Protein AF-A0A7S0XJH7-F1 (afdb_monomer)

Organism: NCBI:txid1486918

Mean predicted aligned error: 8.34 Å

Solvent-accessible surface area (backbone atoms only — not comparable to full-atom values): 15913 Å² total; per-residue (Å²): 135,53,71,59,52,52,53,32,53,53,51,45,52,51,51,48,53,50,52,54,51,50,58,50,47,52,66,60,42,53,60,50,50,56,49,53,49,55,62,52,63,74,66,70,54,100,83,66,83,73,76,78,84,52,72,64,59,58,53,48,52,54,50,51,51,50,51,50,47,54,49,48,47,52,50,46,26,36,55,27,21,43,43,44,46,67,59,71,30,30,58,62,56,75,64,37,42,26,41,74,9,56,90,70,28,85,38,36,60,75,72,53,48,46,62,52,50,49,58,51,50,52,55,42,54,78,73,42,55,74,69,62,33,46,52,33,51,55,26,34,50,40,34,47,42,55,49,49,51,42,42,62,51,68,46,53,94,54,26,33,41,52,68,80,39,45,63,64,51,51,52,49,51,50,52,54,45,50,61,49,21,47,93,74,76,52,42,56,64,70,60,47,52,63,50,45,40,50,54,56,50,48,51,61,59,59,58,47,52,66,68,54,48,55,52,49,26,53,56,36,45,51,52,53,51,54,39,51,75,71,65,68,66,55,88,68,72,80,59,93,47,74,46,62,81,54,76,40,35,66,51,46,48,30,44,45,72,24,35,73,41,72,67,35,53,52,47,53,31,65,76,68,64,55,69,80,74,77,79,68,92,68,85,88,87,130

Foldseek 3Di:
DDPLLVVLLVVLLVLVVVLVVLVVVCVVVLVVVVVVLVVVVVVDDVPDPDDRDDSVVVVVVSVVVNVVSVVVLLVSLLSSLLCCQCPVCVCLQQVQAQQQEQVPGPRHCVPRVLVSVVVSLVVSPVRDDQVSSQSNLLSNLLSSLVSNLCCQLVSPQRYAYELVNLVVQVVSLVVSLCSQCVVVSHYDSVSSCLSNVQVVLLSVLLNDDLVVLVVLLVVQVVVVVVCVVVVVPDPPDCDPDVNVVCSHNSNSLSSLVRYPDPSSVVCVCVVVVPDPPPPPVDDDDD

pLDDT: mean 86.53, std 15.28, range [31.81, 98.44]

Nearest PDB structures (foldseek):
  3swh-assembly2_B  TM=7.418E-01  e=1.562E-02  Rattus norvegicus
  5h11-assembly1_A  TM=4.663E-01  e=2.470E+00  Danio rerio
  9g2k-assembly1_B  TM=2.409E-01  e=4.027E+00  Mycolicibacterium thermoresistibile ATCC 19527
  7zdk-assembly1_D  TM=2.727E-01  e=8.196E+00  Escherichia coli K-12

InterPro domains:
  IPR008528 Protein unc-13 homologue [PTHR31280] (11-276)
  IPR014772 Mammalian uncoordinated homology 13, domain 2 [PS51259] (107-217)
  IPR057984 PATROL1-like, C-terminal [PF25761] (10-277)

Radius of gyration: 26.45 Å; Cα contacts (8 Å, |Δi|>4): 268; chains: 1; bounding box: 78×51×69 Å

Secondary structure (DSSP, 8-state):
--HHHHHHHHHHHHHHHHHHHHHHHHHHHHHHHHHHHHHHHTT--TT-------HHHHHHHHHHHHHHHHHHHHHHHHHHHHHIIIIITIIIIIIITTTT-TTT-S--IIIIIHHHHHHHHHHHHTTS-HHHHHHHHHHHHHHHHHHHHHHHHHS-TT--B-GGGHHHHHHHHHHHHHHHHGGGTSS-HHHHHHHHHHHHHHHHHHTS-HHHHHHHHHHHHHHHHHHHHTT--S-----SSTTTTTSSHHHHHHHHHHB--HHHHHHHHHHTT-PPP---------

Sequence (286 aa):
ISIHCGAGVLRLQSLKFLLEKMSQLEKDIVPQWMEMQRNASLLEHPDATFEIVGKQWFEGLMAGAKQALHRAINVVSSQTAYCVIYRDMQSEFLDNIYYTGVHRSCDNITSDVLPFLDGVLGYVASRLDSQSRNVVAAALLEATVSGWMRVLLDGGPARVFTSGDIEPLEEEVEILSDFFIAGGQGLDAAMVAERVAPMTALLSIMSLSTNDLTKNYEEQATKEAAAAMTGAHAPSKPSSDPNADVFNSEVTLRVICHRADHAASKWIKARFSIGKTESSGGWFAF

Structure (mmCIF, N/CA/C/O backbone):
data_AF-A0A7S0XJH7-F1
#
_entry.id   AF-A0A7S0XJH7-F1
#
loop_
_atom_site.group_PDB
_atom_site.id
_atom_site.type_symbol
_atom_site.label_atom_id
_atom_site.label_alt_id
_atom_site.label_comp_id
_atom_site.label_asym_id
_atom_site.label_entity_id
_atom_site.label_seq_id
_atom_site.pdbx_PDB_ins_code
_atom_site.Cartn_x
_atom_site.Cartn_y
_atom_site.Cartn_z
_atom_site.occupancy
_atom_site.B_iso_or_equiv
_atom_site.auth_seq_id
_atom_site.auth_comp_id
_atom_site.auth_asym_id
_atom_site.auth_atom_id
_atom_site.pdbx_PDB_model_num
ATOM 1 N N . ILE A 1 1 ? -7.746 -13.321 -14.887 1.00 77.31 1 ILE A N 1
ATOM 2 C CA . ILE A 1 1 ? -6.851 -12.172 -15.183 1.00 77.31 1 ILE A CA 1
ATOM 3 C C . ILE A 1 1 ? -7.671 -11.092 -15.852 1.00 77.31 1 ILE A C 1
ATOM 5 O O . ILE A 1 1 ? -8.283 -11.367 -16.878 1.00 77.31 1 ILE A O 1
ATOM 9 N N . SER A 1 2 ? -7.715 -9.903 -15.255 1.00 84.69 2 SER A N 1
ATOM 10 C CA . SER A 1 2 ? -8.511 -8.783 -15.759 1.00 84.69 2 SER A CA 1
ATOM 11 C C . SER A 1 2 ? -7.927 -8.156 -17.026 1.00 84.69 2 SER A C 1
ATOM 13 O O . SER A 1 2 ? -6.714 -8.177 -17.264 1.00 84.69 2 SER A O 1
ATOM 15 N N . ILE A 1 3 ? -8.804 -7.523 -17.809 1.00 85.94 3 ILE A N 1
ATOM 16 C CA . ILE A 1 3 ? -8.446 -6.700 -18.965 1.00 85.94 3 ILE A CA 1
ATOM 17 C C . ILE A 1 3 ? -7.500 -5.548 -18.584 1.00 85.94 3 ILE A C 1
ATOM 19 O O . ILE A 1 3 ? -6.648 -5.169 -19.387 1.00 85.94 3 ILE A O 1
ATOM 23 N N . HIS A 1 4 ? -7.597 -5.028 -17.355 1.00 88.06 4 HIS A N 1
ATOM 24 C CA . HIS A 1 4 ? -6.760 -3.928 -16.869 1.00 88.06 4 HIS A CA 1
ATOM 25 C C . HIS A 1 4 ? -5.326 -4.375 -16.618 1.00 88.06 4 HIS A C 1
ATOM 27 O O . HIS A 1 4 ? -4.397 -3.769 -17.155 1.00 88.06 4 HIS A O 1
ATOM 33 N N . CYS A 1 5 ? -5.154 -5.485 -15.898 1.00 90.56 5 CYS A N 1
ATOM 34 C CA . CYS A 1 5 ? -3.856 -6.132 -15.728 1.00 90.56 5 CYS A CA 1
ATOM 35 C C . CYS A 1 5 ? -3.230 -6.494 -17.088 1.00 90.56 5 CYS A C 1
ATOM 37 O O . CYS A 1 5 ? -2.073 -6.167 -17.354 1.00 90.56 5 CYS A O 1
ATOM 39 N N . GLY A 1 6 ? -4.015 -7.083 -18.000 1.00 92.81 6 GLY A N 1
ATOM 40 C CA . GLY A 1 6 ? -3.556 -7.431 -19.347 1.00 92.81 6 GLY A CA 1
ATOM 41 C C . GLY A 1 6 ? -3.051 -6.228 -20.152 1.00 92.81 6 GLY A C 1
ATOM 42 O O . GLY A 1 6 ? -1.943 -6.265 -20.694 1.00 92.81 6 GLY A O 1
ATOM 43 N N . ALA A 1 7 ? -3.830 -5.143 -20.194 1.00 93.38 7 ALA A N 1
ATOM 44 C CA . ALA A 1 7 ? -3.455 -3.912 -20.887 1.00 93.38 7 ALA A CA 1
ATOM 45 C C . ALA A 1 7 ? -2.234 -3.226 -20.249 1.00 93.38 7 ALA A C 1
ATOM 47 O O . ALA A 1 7 ? -1.374 -2.712 -20.967 1.00 93.38 7 ALA A O 1
ATOM 48 N N . GLY A 1 8 ? -2.139 -3.237 -18.916 1.00 94.38 8 GLY A N 1
ATOM 49 C CA . GLY A 1 8 ? -0.992 -2.723 -18.169 1.00 94.38 8 GLY A CA 1
ATOM 50 C C . GLY A 1 8 ? 0.302 -3.450 -18.526 1.00 94.38 8 GLY A C 1
ATOM 51 O O . GLY A 1 8 ? 1.279 -2.816 -18.922 1.00 94.38 8 GLY A O 1
ATOM 52 N N . VAL A 1 9 ? 0.285 -4.785 -18.498 1.00 95.12 9 VAL A N 1
ATOM 53 C CA . VAL A 1 9 ? 1.448 -5.613 -18.855 1.00 95.12 9 VAL A CA 1
ATOM 54 C C . VAL A 1 9 ? 1.896 -5.372 -20.297 1.00 95.12 9 VAL A C 1
ATOM 56 O O . VAL A 1 9 ? 3.089 -5.196 -20.534 1.00 95.12 9 VAL A O 1
ATOM 59 N N . LEU A 1 10 ? 0.969 -5.276 -21.256 1.00 95.88 10 LEU A N 1
ATOM 60 C CA . LEU A 1 10 ? 1.317 -4.978 -22.651 1.00 95.88 10 LEU A CA 1
ATOM 61 C C . LEU A 1 10 ? 2.003 -3.608 -22.801 1.00 95.88 10 LEU A C 1
ATOM 63 O O . LEU A 1 10 ? 2.983 -3.465 -23.540 1.00 95.88 10 LEU A O 1
ATOM 67 N N . ARG A 1 11 ? 1.514 -2.588 -22.084 1.00 96.25 11 ARG A N 1
ATOM 68 C CA . ARG A 1 11 ? 2.143 -1.258 -22.059 1.00 96.25 11 ARG A CA 1
ATOM 69 C C . ARG A 1 11 ? 3.544 -1.320 -21.459 1.00 96.25 11 ARG A C 1
ATOM 71 O O . ARG A 1 11 ? 4.456 -0.723 -22.021 1.00 96.25 11 ARG A O 1
ATOM 78 N N . LEU A 1 12 ? 3.737 -2.070 -20.374 1.00 96.19 12 LEU A N 1
ATOM 79 C CA . LEU A 1 12 ? 5.049 -2.251 -19.745 1.00 96.19 12 LEU A CA 1
ATOM 80 C C . LEU A 1 12 ? 6.039 -2.956 -20.674 1.00 96.19 12 LEU A C 1
ATOM 82 O O . LEU A 1 12 ? 7.167 -2.490 -20.814 1.00 96.19 12 LEU A O 1
ATOM 86 N N . GLN A 1 13 ? 5.607 -4.010 -21.373 1.00 95.44 13 GLN A N 1
ATOM 87 C CA . GLN A 1 13 ? 6.422 -4.672 -22.397 1.00 95.44 13 GLN A CA 1
ATOM 88 C C . GLN A 1 13 ? 6.841 -3.691 -23.496 1.00 95.44 13 GLN A C 1
ATOM 90 O O . GLN A 1 13 ? 8.010 -3.640 -23.874 1.00 95.44 13 GLN A O 1
ATOM 95 N N . SER A 1 14 ? 5.904 -2.865 -23.964 1.00 95.44 14 SER A N 1
ATOM 96 C CA . SER A 1 14 ? 6.168 -1.861 -25.000 1.00 95.44 14 SER A CA 1
ATOM 97 C C . SER A 1 14 ? 7.165 -0.797 -24.528 1.00 95.44 14 SER A C 1
ATOM 99 O O . SER A 1 14 ? 8.112 -0.473 -25.240 1.00 95.44 14 SER A O 1
ATOM 101 N N . LEU A 1 15 ? 6.995 -0.276 -23.308 1.00 95.06 15 LEU A N 1
ATOM 102 C CA . LEU A 1 15 ? 7.901 0.714 -22.717 1.00 95.06 15 LEU A CA 1
ATOM 103 C C . LEU A 1 15 ? 9.304 0.148 -22.496 1.00 95.06 15 LEU A C 1
ATOM 105 O O . LEU A 1 15 ? 10.294 0.834 -22.753 1.00 95.06 15 LEU A O 1
ATOM 109 N N . LYS A 1 16 ? 9.399 -1.109 -22.059 1.00 91.00 16 LYS A N 1
ATOM 110 C CA . LYS A 1 16 ? 10.683 -1.783 -21.896 1.00 91.00 16 LYS A CA 1
ATOM 111 C C . LYS A 1 16 ? 11.381 -1.987 -23.236 1.00 91.00 16 LYS A C 1
ATOM 113 O O . LYS A 1 16 ? 12.558 -1.661 -23.363 1.00 91.00 16 LYS A O 1
ATOM 118 N N . PHE A 1 17 ? 10.647 -2.440 -24.250 1.00 93.12 17 PHE A N 1
ATOM 119 C CA . PHE A 1 17 ? 11.179 -2.572 -25.602 1.00 93.12 17 PHE A CA 1
ATOM 120 C C . PHE A 1 17 ? 11.728 -1.235 -26.124 1.00 93.12 17 PHE A C 1
ATOM 122 O O . PHE A 1 17 ? 12.830 -1.185 -26.669 1.00 93.12 17 PHE A O 1
ATOM 129 N N . LEU A 1 18 ? 11.008 -0.131 -25.899 1.00 93.81 18 LEU A N 1
ATOM 130 C CA . LEU A 1 18 ? 11.493 1.209 -26.240 1.00 93.81 18 LEU A CA 1
ATOM 131 C C . LEU A 1 18 ? 12.774 1.576 -25.479 1.00 93.81 18 LEU A C 1
ATOM 133 O O . LEU A 1 18 ? 13.702 2.111 -26.082 1.00 93.81 18 LEU A O 1
ATOM 137 N N . LEU A 1 19 ? 12.860 1.259 -24.185 1.00 92.44 19 LEU A N 1
ATOM 138 C CA . LEU A 1 19 ? 14.038 1.540 -23.360 1.00 92.44 19 LEU A CA 1
ATOM 139 C C . LEU A 1 19 ? 15.282 0.776 -23.846 1.00 92.44 19 LEU A C 1
ATOM 141 O O . LEU A 1 19 ? 16.380 1.340 -23.917 1.00 92.44 19 LEU A O 1
ATOM 145 N N . GLU A 1 20 ? 15.111 -0.488 -24.227 1.00 91.06 20 GLU A N 1
ATOM 146 C CA . GLU A 1 20 ? 16.170 -1.315 -24.811 1.00 91.06 20 GLU A CA 1
ATOM 147 C C . GLU A 1 20 ? 16.624 -0.763 -26.166 1.00 91.06 20 GLU A C 1
ATOM 149 O O . GLU A 1 20 ? 17.822 -0.574 -26.392 1.00 91.06 20 GLU A O 1
ATOM 154 N N . LYS A 1 21 ? 15.678 -0.424 -27.053 1.00 92.12 21 LYS A N 1
ATOM 155 C CA . LYS A 1 21 ? 15.992 0.174 -28.359 1.00 92.12 21 LYS A CA 1
ATOM 156 C C . LYS A 1 21 ? 16.676 1.524 -28.235 1.00 92.12 21 LYS A C 1
ATOM 158 O O . LYS A 1 21 ? 17.594 1.797 -28.997 1.00 92.12 21 LYS A O 1
ATOM 163 N N . MET A 1 22 ? 16.299 2.334 -27.256 1.00 89.75 22 MET A N 1
ATOM 164 C CA . MET A 1 22 ? 16.945 3.617 -27.007 1.00 89.75 22 MET A CA 1
ATOM 165 C C . MET A 1 22 ? 18.376 3.453 -26.493 1.00 89.75 22 MET A C 1
ATOM 167 O O . MET A 1 22 ? 19.262 4.210 -26.876 1.00 89.75 22 MET A O 1
ATOM 171 N N . SER A 1 23 ? 18.623 2.425 -25.678 1.00 87.44 23 SER A N 1
ATOM 172 C CA . SER A 1 23 ? 19.974 2.083 -25.227 1.00 87.44 23 SER A CA 1
ATOM 173 C C . SER A 1 23 ? 20.860 1.584 -26.371 1.00 87.44 23 SER A C 1
ATOM 175 O O . SER A 1 23 ? 22.065 1.823 -26.357 1.00 87.44 23 SER A O 1
ATOM 177 N N . GLN A 1 24 ? 20.280 0.913 -27.369 1.00 89.31 24 GLN A N 1
ATOM 178 C CA . GLN A 1 24 ? 20.984 0.554 -28.599 1.00 89.31 24 GLN A CA 1
ATOM 179 C C . GLN A 1 24 ? 21.243 1.786 -29.478 1.00 89.31 24 GLN A C 1
ATOM 181 O O . GLN A 1 24 ? 22.369 2.007 -29.910 1.00 89.31 24 GLN A O 1
ATOM 186 N N . LEU A 1 25 ? 20.227 2.632 -29.664 1.00 87.62 25 LEU A N 1
ATOM 187 C CA . LEU A 1 25 ? 20.310 3.855 -30.461 1.00 87.62 25 LEU A CA 1
ATOM 188 C C . LEU A 1 25 ? 21.413 4.797 -29.966 1.00 87.62 25 LEU A C 1
ATOM 190 O O . LEU A 1 25 ? 22.142 5.372 -30.764 1.00 87.62 25 LEU A O 1
ATOM 194 N N . GLU A 1 26 ? 21.561 4.934 -28.649 1.00 86.00 26 GLU A N 1
ATOM 195 C CA . GLU A 1 26 ? 22.627 5.743 -28.054 1.00 86.00 26 GLU A CA 1
ATOM 196 C C . GLU A 1 26 ? 24.020 5.226 -28.423 1.00 86.00 26 GLU A C 1
ATOM 198 O O . GLU A 1 26 ? 24.898 6.014 -28.770 1.00 86.00 26 GLU A O 1
ATOM 203 N N . LYS A 1 27 ? 24.220 3.903 -28.395 1.00 87.31 27 LYS A N 1
ATOM 204 C CA . LYS A 1 27 ? 25.501 3.285 -28.760 1.00 87.31 27 LYS A CA 1
ATOM 205 C C . LYS A 1 27 ? 25.845 3.515 -30.229 1.00 87.31 27 LYS A C 1
ATOM 207 O O . LYS A 1 27 ? 27.016 3.707 -30.540 1.00 87.31 27 LYS A O 1
ATOM 212 N N . ASP A 1 28 ? 24.837 3.515 -31.097 1.00 87.56 28 ASP A N 1
ATOM 213 C CA . ASP A 1 28 ? 25.023 3.620 -32.544 1.00 87.56 28 ASP A CA 1
ATOM 214 C C . ASP A 1 28 ? 25.178 5.080 -33.005 1.00 87.56 28 ASP A C 1
ATOM 216 O O . ASP A 1 28 ? 26.024 5.377 -33.849 1.00 87.56 28 ASP A O 1
ATOM 220 N N . ILE A 1 29 ? 24.403 6.010 -32.431 1.00 82.69 29 ILE A N 1
ATOM 221 C CA . ILE A 1 29 ? 24.397 7.420 -32.849 1.00 82.69 29 ILE A CA 1
ATOM 222 C C . ILE A 1 29 ? 25.565 8.204 -32.258 1.00 82.69 29 ILE A C 1
ATOM 224 O O . ILE A 1 29 ? 26.108 9.054 -32.954 1.00 82.69 29 ILE A O 1
ATOM 228 N N . VAL A 1 30 ? 25.992 7.949 -31.015 1.00 80.69 30 VAL A N 1
ATOM 229 C CA . VAL A 1 30 ? 27.067 8.748 -30.390 1.00 80.69 30 VAL A CA 1
ATOM 230 C C . VAL A 1 30 ? 28.353 8.770 -31.241 1.00 80.69 30 VAL A C 1
ATOM 232 O O . VAL A 1 30 ? 28.880 9.859 -31.469 1.00 80.69 30 VAL A O 1
ATOM 235 N N . PRO A 1 31 ? 28.863 7.640 -31.772 1.00 82.19 31 PRO A N 1
ATOM 236 C CA . PRO A 1 31 ? 30.032 7.649 -32.653 1.00 82.19 31 PRO A CA 1
ATOM 237 C C . PRO A 1 31 ? 29.793 8.399 -33.969 1.00 82.19 31 PRO A C 1
ATOM 239 O O . PRO A 1 31 ? 30.647 9.183 -34.385 1.00 82.19 31 PRO A O 1
ATOM 242 N N . GLN A 1 32 ? 28.629 8.193 -34.596 1.00 82.44 32 GLN A N 1
ATOM 243 C CA . GLN A 1 32 ? 28.261 8.850 -35.855 1.00 82.44 32 GLN A CA 1
ATOM 244 C C . GLN A 1 32 ? 28.128 10.362 -35.676 1.00 82.44 32 GLN A C 1
ATOM 246 O O . GLN A 1 32 ? 28.639 11.129 -36.483 1.00 82.44 32 GLN A O 1
ATOM 251 N N . TRP A 1 33 ? 27.515 10.802 -34.579 1.00 76.94 33 TRP A N 1
ATOM 252 C CA . TRP A 1 33 ? 27.399 12.207 -34.212 1.00 76.94 33 TRP A CA 1
ATOM 253 C C . TRP A 1 33 ? 28.775 12.856 -34.049 1.00 76.94 33 TRP A C 1
ATOM 255 O O . TRP A 1 33 ? 29.027 13.913 -34.618 1.00 76.94 33 TRP A O 1
ATOM 265 N N . MET A 1 34 ? 29.702 12.193 -33.348 1.00 74.50 34 MET A N 1
ATOM 266 C CA . MET A 1 34 ? 31.077 12.685 -33.184 1.00 74.50 34 MET A CA 1
ATOM 267 C C . MET A 1 34 ? 31.829 12.762 -34.523 1.00 74.50 34 MET A C 1
ATOM 269 O O . MET A 1 34 ? 32.678 13.630 -34.717 1.00 74.50 34 MET A O 1
ATOM 273 N N . GLU A 1 35 ? 31.540 11.870 -35.471 1.00 78.50 35 GLU A N 1
ATOM 274 C CA . GLU A 1 35 ? 32.074 11.939 -36.834 1.00 78.50 35 GLU A CA 1
ATOM 275 C C . GLU A 1 35 ? 31.461 13.085 -37.650 1.00 78.50 35 GLU A C 1
ATOM 277 O O . GLU A 1 35 ? 32.202 13.873 -38.233 1.00 78.50 35 GLU A O 1
ATOM 282 N N . MET A 1 36 ? 30.135 13.244 -37.627 1.00 75.62 36 MET A N 1
ATOM 283 C CA . MET A 1 36 ? 29.433 14.358 -38.276 1.00 75.62 36 MET A CA 1
ATOM 284 C C . MET A 1 36 ? 29.906 15.707 -37.738 1.00 75.62 36 MET A C 1
ATOM 286 O O . MET A 1 36 ? 30.129 16.631 -38.512 1.00 75.62 36 MET A O 1
ATOM 290 N N . GLN A 1 37 ? 30.116 15.803 -36.426 1.00 69.88 37 GLN A N 1
ATOM 291 C CA . GLN A 1 37 ? 30.634 16.993 -35.765 1.00 69.88 37 GLN A CA 1
ATOM 292 C C . GLN A 1 37 ? 32.064 17.307 -36.218 1.00 69.88 37 GLN A C 1
ATOM 294 O O . GLN A 1 37 ? 32.337 18.453 -36.553 1.00 69.88 37 GLN A O 1
ATOM 299 N N . ARG A 1 38 ? 32.949 16.300 -36.321 1.00 68.88 38 ARG A N 1
ATOM 300 C CA . ARG A 1 38 ? 34.301 16.475 -36.891 1.00 68.88 38 ARG A CA 1
ATOM 301 C C . ARG A 1 38 ? 34.255 16.958 -38.341 1.00 68.88 38 ARG A C 1
ATOM 303 O O . ARG A 1 38 ? 34.985 17.877 -38.699 1.00 68.88 38 ARG A O 1
ATOM 310 N N . ASN A 1 39 ? 33.371 16.383 -39.155 1.00 70.44 39 ASN A N 1
ATOM 311 C CA . ASN A 1 39 ? 33.193 16.780 -40.552 1.00 70.44 39 ASN A CA 1
ATOM 312 C C . ASN A 1 39 ? 32.601 18.195 -40.683 1.00 70.44 39 ASN A C 1
ATOM 314 O O . ASN A 1 39 ? 32.972 18.928 -41.594 1.00 70.44 39 ASN A O 1
ATOM 318 N N . ALA A 1 40 ? 31.722 18.602 -39.763 1.00 66.69 40 ALA A N 1
ATOM 319 C CA . ALA A 1 40 ? 31.137 19.940 -39.721 1.00 66.69 40 ALA A CA 1
ATOM 320 C C . ALA A 1 40 ? 32.115 21.002 -39.186 1.00 66.69 40 ALA A C 1
ATOM 322 O O . ALA A 1 40 ? 32.137 22.111 -39.709 1.00 66.69 40 ALA A O 1
ATOM 323 N N . SER A 1 41 ? 32.977 20.669 -38.217 1.00 58.84 41 SER A N 1
ATOM 324 C CA . SER A 1 41 ? 34.041 21.565 -37.726 1.00 58.84 41 SER A CA 1
ATOM 325 C C . SER A 1 41 ? 35.129 21.8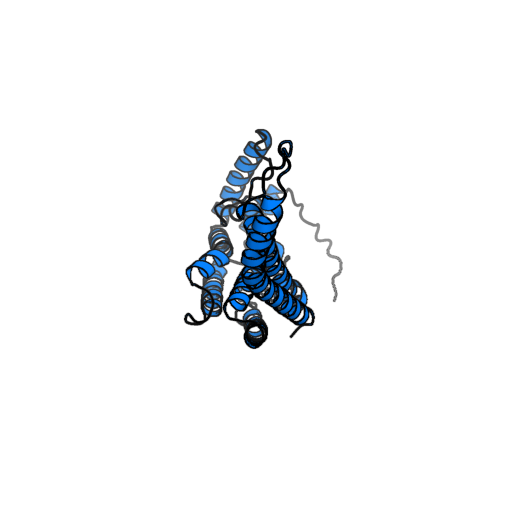62 -38.771 1.00 58.84 41 SER A C 1
ATOM 327 O O . SER A 1 41 ? 35.895 22.804 -38.616 1.00 58.84 41 SER A O 1
ATOM 329 N N . LEU A 1 42 ? 35.185 21.110 -39.879 1.00 52.28 42 LEU A N 1
ATOM 330 C CA . LEU A 1 42 ? 36.022 21.446 -41.042 1.00 52.28 42 LEU A CA 1
ATOM 331 C C . LEU A 1 42 ? 35.413 22.555 -41.927 1.00 52.28 42 LEU A C 1
ATOM 333 O O . LEU A 1 42 ? 36.056 22.989 -42.880 1.00 52.28 42 LEU A O 1
ATOM 337 N N . LEU A 1 43 ? 34.190 23.012 -41.629 1.00 50.84 43 LEU A N 1
ATOM 338 C CA . LEU A 1 43 ? 33.475 24.082 -42.338 1.00 50.84 43 LEU A CA 1
ATOM 339 C C . LEU A 1 43 ? 33.425 25.400 -41.538 1.00 50.84 43 LEU A C 1
ATOM 341 O O . LEU A 1 43 ? 32.596 26.262 -41.832 1.00 50.84 43 LEU A O 1
ATOM 345 N N . GLU A 1 44 ? 34.286 25.578 -40.529 1.00 55.28 44 GLU A N 1
ATOM 346 C CA . GLU A 1 44 ? 34.349 26.813 -39.739 1.00 55.28 44 GLU A CA 1
ATOM 347 C C . GLU A 1 44 ? 34.797 28.009 -40.601 1.00 55.28 44 GLU A C 1
ATOM 349 O O . GLU A 1 44 ? 35.965 28.165 -40.959 1.00 55.28 44 GLU A O 1
ATOM 354 N N . HIS A 1 45 ? 33.840 28.875 -40.944 1.00 52.78 45 HIS A N 1
ATOM 355 C CA . HIS A 1 45 ? 34.109 30.223 -41.442 1.00 52.78 45 HIS A CA 1
ATOM 356 C C . HIS A 1 45 ? 34.685 31.065 -40.285 1.00 52.78 45 HIS A C 1
ATOM 358 O O . HIS A 1 45 ? 34.155 30.974 -39.177 1.00 52.78 45 HIS A O 1
ATOM 364 N N . PRO A 1 46 ? 35.694 31.929 -40.507 1.00 57.22 46 PRO A N 1
ATOM 365 C CA . PRO A 1 46 ? 36.385 32.682 -39.446 1.00 57.22 46 PRO A CA 1
ATOM 366 C C . PRO A 1 46 ? 35.504 33.618 -38.588 1.00 57.22 46 PRO A C 1
ATOM 368 O O . PRO A 1 46 ? 35.973 34.112 -37.569 1.00 57.22 46 PRO A O 1
ATOM 371 N N . ASP A 1 47 ? 34.235 33.820 -38.961 1.00 56.62 47 ASP A N 1
ATOM 372 C CA . ASP A 1 47 ? 33.252 34.656 -38.250 1.00 56.62 47 ASP A CA 1
ATOM 373 C C . ASP A 1 47 ? 32.139 33.838 -37.555 1.00 56.62 47 ASP A C 1
ATOM 375 O O . ASP A 1 47 ? 31.161 34.397 -37.050 1.00 56.62 47 ASP A O 1
ATOM 379 N N . ALA A 1 48 ? 32.230 32.504 -37.553 1.00 57.53 48 ALA A N 1
ATOM 380 C CA . ALA A 1 48 ? 31.214 31.652 -36.946 1.00 57.53 48 ALA A CA 1
ATOM 381 C C . ALA A 1 48 ? 31.299 31.705 -35.409 1.00 57.53 48 ALA A C 1
ATOM 383 O O . ALA A 1 48 ? 32.239 31.214 -34.796 1.00 57.53 48 ALA A O 1
ATOM 384 N N . THR A 1 49 ? 30.272 32.273 -34.777 1.00 54.59 49 THR A N 1
ATOM 385 C CA . THR A 1 49 ? 30.086 32.347 -33.312 1.00 54.59 49 THR A CA 1
ATOM 386 C C . THR A 1 49 ? 29.373 31.118 -32.730 1.00 54.59 49 THR A C 1
ATOM 388 O O . THR A 1 49 ? 28.965 31.126 -31.571 1.00 54.59 49 THR A O 1
ATOM 391 N N . PHE A 1 50 ? 29.187 30.060 -33.524 1.00 56.47 50 PHE A N 1
ATOM 392 C CA . PHE A 1 50 ? 28.498 28.852 -33.077 1.00 56.47 50 PHE A CA 1
ATOM 393 C C . PHE A 1 50 ? 29.421 27.994 -32.207 1.00 56.47 50 PHE A C 1
ATOM 395 O O . PHE A 1 50 ? 30.342 27.356 -32.710 1.00 56.47 50 PHE A O 1
ATOM 402 N N . GLU A 1 51 ? 29.146 27.944 -30.901 1.00 57.72 51 GLU A N 1
ATOM 403 C CA . GLU A 1 51 ? 29.732 26.935 -30.020 1.00 57.72 51 GLU A CA 1
ATOM 404 C C . GLU A 1 51 ? 29.304 25.545 -30.496 1.00 57.72 51 GLU A C 1
ATOM 406 O O . GLU A 1 51 ? 28.112 25.229 -30.587 1.00 57.72 51 GLU A O 1
ATOM 411 N N . ILE A 1 52 ? 30.284 24.698 -30.807 1.00 59.78 52 ILE A N 1
ATOM 412 C CA . ILE A 1 52 ? 30.016 23.312 -31.158 1.00 59.78 52 ILE A CA 1
ATOM 413 C C . ILE A 1 52 ? 29.416 22.622 -29.932 1.00 59.78 52 ILE A C 1
ATOM 415 O O . ILE A 1 52 ? 30.077 22.432 -28.909 1.00 59.78 52 ILE A O 1
ATOM 419 N N . VAL A 1 53 ? 28.157 22.211 -30.058 1.00 65.12 53 VAL A N 1
ATOM 420 C CA . VAL A 1 53 ? 27.432 21.501 -29.009 1.00 65.12 53 VAL A CA 1
ATOM 421 C C . VAL A 1 53 ? 28.150 20.182 -28.706 1.00 65.12 53 VAL A C 1
ATOM 423 O O . VAL A 1 53 ? 28.196 19.268 -29.528 1.00 65.12 53 VAL A O 1
ATOM 426 N N . GLY A 1 54 ? 28.763 20.102 -27.524 1.00 68.25 54 GLY A N 1
ATOM 427 C CA . GLY A 1 54 ? 29.554 18.948 -27.109 1.00 68.25 54 GLY A CA 1
ATOM 428 C C . GLY A 1 54 ? 28.718 17.680 -26.907 1.00 68.25 54 GLY A C 1
ATOM 429 O O . GLY A 1 54 ? 27.499 17.727 -26.733 1.00 68.25 54 GLY A O 1
ATOM 430 N N . LYS A 1 55 ? 29.407 16.534 -26.834 1.00 73.62 55 LYS A N 1
ATOM 431 C CA . LYS A 1 55 ? 28.843 15.197 -26.549 1.00 73.62 55 LYS A CA 1
ATOM 432 C C . LYS A 1 55 ? 27.818 15.189 -25.399 1.00 73.62 55 LYS A C 1
ATOM 434 O O . LYS A 1 55 ? 26.816 14.482 -25.467 1.00 73.62 55 LYS A O 1
ATOM 439 N N . GLN A 1 56 ? 28.050 16.031 -24.390 1.00 80.38 56 GLN A N 1
ATOM 440 C CA . GLN A 1 56 ? 27.210 16.193 -23.200 1.00 80.38 56 GLN A CA 1
ATOM 441 C C . GLN A 1 56 ? 25.751 16.540 -23.517 1.00 80.38 56 GLN A C 1
ATOM 443 O O . GLN A 1 56 ? 24.856 16.100 -22.802 1.00 80.38 56 GLN A O 1
ATOM 448 N N . TRP A 1 57 ? 25.486 17.304 -24.579 1.00 81.31 57 TRP A N 1
ATOM 449 C CA . TRP A 1 57 ? 24.114 17.644 -24.958 1.00 81.31 57 TRP A CA 1
ATOM 450 C C . TRP A 1 57 ? 23.335 16.412 -25.420 1.00 81.31 57 TRP A C 1
ATOM 452 O O . TRP A 1 57 ? 22.213 16.188 -24.968 1.00 81.31 57 TRP A O 1
ATOM 462 N N . PHE A 1 58 ? 23.940 15.584 -26.279 1.00 79.06 58 PHE A N 1
ATOM 463 C CA . PHE A 1 58 ? 23.296 14.374 -26.788 1.00 79.06 58 PHE A CA 1
ATOM 464 C C . PHE A 1 58 ? 23.147 13.317 -25.685 1.00 79.06 58 PHE A C 1
ATOM 466 O O . PHE A 1 58 ? 22.080 12.725 -25.537 1.00 79.06 58 PHE A O 1
ATOM 473 N N . GLU A 1 59 ? 24.180 13.130 -24.856 1.00 82.50 59 GLU A N 1
ATOM 474 C CA . GLU A 1 59 ? 24.109 12.269 -23.665 1.00 82.50 59 GLU A CA 1
ATOM 475 C C . GLU A 1 59 ? 23.002 12.735 -22.705 1.00 82.50 59 GLU A C 1
ATOM 477 O O . GLU A 1 59 ? 22.221 11.919 -22.218 1.00 82.50 59 GLU A O 1
ATOM 482 N N . GLY A 1 60 ? 22.877 14.048 -22.487 1.00 87.06 60 GLY A N 1
ATOM 483 C CA . GLY A 1 60 ? 21.814 14.643 -21.679 1.00 87.06 60 GLY A CA 1
ATOM 484 C C . GLY A 1 60 ? 20.415 14.406 -22.255 1.00 87.06 60 GLY A C 1
ATOM 485 O O . GLY A 1 60 ? 19.501 14.046 -21.512 1.00 87.06 60 GLY A O 1
ATOM 486 N N . LEU A 1 61 ? 20.246 14.537 -23.575 1.00 87.44 61 LEU A N 1
ATOM 487 C CA . LEU A 1 61 ? 18.989 14.238 -24.268 1.00 87.44 61 LEU A CA 1
ATOM 488 C C . LEU A 1 61 ? 18.587 12.765 -24.087 1.00 87.44 61 LEU A C 1
ATOM 490 O O . LEU A 1 61 ? 17.449 12.475 -23.709 1.00 87.44 61 LEU A O 1
ATOM 494 N N . MET A 1 62 ? 19.523 11.836 -24.305 1.00 87.50 62 MET A N 1
ATOM 495 C CA . MET A 1 62 ? 19.275 10.398 -24.154 1.00 87.50 62 MET A CA 1
ATOM 496 C C . MET A 1 62 ? 19.000 10.021 -22.697 1.00 87.50 62 MET A C 1
ATOM 498 O O . MET A 1 62 ? 18.075 9.254 -22.422 1.00 87.50 62 MET A O 1
ATOM 502 N N . ALA A 1 63 ? 19.735 10.604 -21.747 1.00 89.56 63 ALA A N 1
ATOM 503 C CA . ALA A 1 63 ? 19.481 10.431 -20.321 1.00 89.56 63 ALA A CA 1
ATOM 504 C C . ALA A 1 63 ? 18.077 10.922 -19.931 1.00 89.56 63 ALA A C 1
ATOM 506 O O . ALA A 1 63 ? 17.350 10.208 -19.237 1.00 89.56 63 ALA A O 1
ATOM 507 N N . GLY A 1 64 ? 17.659 12.090 -20.430 1.00 92.88 64 GLY A N 1
ATOM 508 C CA . GLY A 1 64 ? 16.313 12.626 -20.221 1.00 92.88 64 GLY A CA 1
ATOM 509 C C . GLY A 1 64 ? 15.224 11.709 -20.781 1.00 92.88 64 GLY A C 1
ATOM 510 O O . GLY A 1 64 ? 14.244 11.413 -20.093 1.00 92.88 64 GLY A O 1
ATOM 511 N N . ALA A 1 65 ? 15.422 11.176 -21.988 1.00 91.81 65 ALA A N 1
ATOM 512 C CA . ALA A 1 65 ? 14.493 10.227 -22.591 1.00 91.81 65 ALA A CA 1
ATOM 513 C C . ALA A 1 65 ? 14.406 8.912 -21.791 1.00 91.81 65 ALA A C 1
ATOM 515 O O . ALA A 1 65 ? 13.305 8.416 -21.536 1.00 91.81 65 ALA A O 1
ATOM 516 N N . LYS A 1 66 ? 15.539 8.366 -21.315 1.00 92.62 66 LYS A N 1
ATOM 517 C CA . LYS A 1 66 ? 15.555 7.164 -20.453 1.00 92.62 66 LYS A CA 1
ATOM 518 C C . LYS A 1 66 ? 14.818 7.424 -19.152 1.00 92.62 66 LYS A C 1
ATOM 520 O O . LYS A 1 66 ? 13.990 6.613 -18.746 1.00 92.62 66 LYS A O 1
ATOM 525 N N . GLN A 1 67 ? 15.073 8.569 -18.523 1.00 94.62 67 GLN A N 1
ATOM 526 C CA . GLN A 1 67 ? 14.386 8.962 -17.301 1.00 94.62 67 GLN A CA 1
ATOM 527 C C . GLN A 1 67 ? 12.869 9.057 -17.518 1.0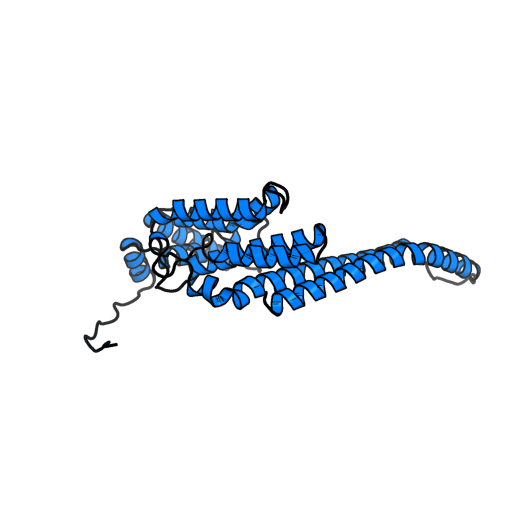0 94.62 67 GLN A C 1
ATOM 529 O O . GLN A 1 67 ? 12.107 8.578 -16.679 1.00 94.62 67 GLN A O 1
ATOM 534 N N . ALA A 1 68 ? 12.420 9.619 -18.644 1.00 95.38 68 ALA A N 1
ATOM 535 C CA . ALA A 1 68 ? 11.003 9.679 -18.992 1.00 95.38 68 ALA A CA 1
ATOM 536 C C . ALA A 1 68 ? 10.386 8.279 -19.160 1.00 95.38 68 ALA A C 1
ATOM 538 O O . ALA A 1 68 ? 9.307 8.027 -18.624 1.00 95.38 68 ALA A O 1
ATOM 539 N N . LEU A 1 69 ? 11.082 7.344 -19.820 1.00 94.38 69 LEU A N 1
ATOM 540 C CA . LEU A 1 69 ? 10.622 5.955 -19.942 1.00 94.38 69 LEU A CA 1
ATOM 541 C C . LEU A 1 69 ? 10.568 5.234 -18.591 1.00 94.38 69 LEU A C 1
ATOM 543 O O . LEU A 1 69 ? 9.576 4.570 -18.303 1.00 94.38 69 LEU A O 1
ATOM 547 N N . HIS A 1 70 ? 11.581 5.392 -17.735 1.00 94.44 70 HIS A N 1
ATOM 548 C CA . HIS A 1 70 ? 11.561 4.825 -16.383 1.00 94.44 70 HIS A CA 1
ATOM 549 C C . HIS A 1 70 ? 10.388 5.367 -15.557 1.00 94.44 70 HIS A C 1
ATOM 551 O O . HIS A 1 70 ? 9.684 4.599 -14.904 1.00 94.44 70 HIS A O 1
ATOM 557 N N . ARG A 1 71 ? 10.116 6.676 -15.637 1.00 95.44 71 ARG A N 1
ATOM 558 C CA . ARG A 1 71 ? 8.932 7.272 -15.001 1.00 95.44 71 ARG A CA 1
ATOM 559 C C . ARG A 1 71 ? 7.637 6.698 -15.571 1.00 95.44 71 ARG A C 1
ATOM 561 O O . ARG A 1 71 ? 6.745 6.371 -14.798 1.00 95.44 71 ARG A O 1
ATOM 568 N N . ALA A 1 72 ? 7.539 6.532 -16.889 1.00 96.25 72 ALA A N 1
ATOM 569 C CA . ALA A 1 72 ? 6.369 5.929 -17.522 1.00 96.25 72 ALA A CA 1
ATOM 570 C C . ALA A 1 72 ? 6.146 4.480 -17.056 1.00 96.25 72 ALA A C 1
ATOM 572 O O . ALA A 1 72 ? 5.012 4.105 -16.775 1.00 96.25 72 ALA A O 1
ATOM 573 N N . ILE A 1 73 ? 7.214 3.687 -16.906 1.00 95.69 73 ILE A N 1
ATOM 574 C CA . ILE A 1 73 ? 7.146 2.326 -16.351 1.00 95.69 73 ILE A CA 1
ATOM 575 C C . ILE A 1 73 ? 6.577 2.358 -14.929 1.00 95.69 73 ILE A C 1
ATOM 577 O O . ILE A 1 73 ? 5.648 1.605 -14.637 1.00 95.69 73 ILE A O 1
ATOM 581 N N . ASN A 1 74 ? 7.069 3.252 -14.067 1.00 95.94 74 ASN A N 1
ATOM 582 C CA . ASN A 1 74 ? 6.569 3.386 -12.696 1.00 95.94 74 ASN A CA 1
ATOM 583 C C . ASN A 1 74 ? 5.091 3.805 -12.666 1.00 95.94 74 ASN A C 1
ATOM 585 O O . ASN A 1 74 ? 4.296 3.197 -11.955 1.00 95.94 74 ASN A O 1
ATOM 589 N N . VAL A 1 75 ? 4.698 4.789 -13.483 1.00 96.50 75 VAL A N 1
ATOM 590 C CA . VAL A 1 75 ? 3.307 5.269 -13.568 1.00 96.50 75 VAL A CA 1
ATOM 591 C C . VAL A 1 75 ? 2.370 4.174 -14.067 1.00 96.50 75 VAL A C 1
ATOM 593 O O . VAL A 1 75 ? 1.319 3.958 -13.473 1.00 96.50 75 VAL A O 1
ATOM 596 N N . VAL A 1 76 ? 2.738 3.452 -15.128 1.00 97.06 76 VAL A N 1
ATOM 597 C CA . VAL A 1 76 ? 1.914 2.352 -15.650 1.00 97.06 76 VAL A CA 1
ATOM 598 C C . VAL A 1 76 ? 1.832 1.210 -14.640 1.00 97.06 76 VAL A C 1
ATOM 600 O O . VAL A 1 76 ? 0.756 0.638 -14.480 1.00 97.06 76 VAL A O 1
ATOM 603 N N . SER A 1 77 ? 2.923 0.897 -13.937 1.00 97.00 77 SER A N 1
ATOM 604 C CA . SER A 1 77 ? 2.932 -0.133 -12.889 1.00 97.00 77 SER A CA 1
ATOM 605 C C . SER A 1 77 ? 1.996 0.242 -11.742 1.00 97.00 77 SER A C 1
ATOM 607 O O . SER A 1 77 ? 1.127 -0.550 -11.390 1.00 97.00 77 SER A O 1
ATOM 609 N N . SER A 1 78 ? 2.093 1.480 -11.246 1.00 96.69 78 SER A N 1
ATOM 610 C CA . SER A 1 78 ? 1.198 2.032 -10.225 1.00 96.69 78 SER A CA 1
ATOM 611 C C . SER A 1 78 ? -0.259 2.015 -10.688 1.00 96.69 78 SER A C 1
ATOM 613 O O . SER A 1 78 ? -1.101 1.392 -10.052 1.00 96.69 78 SER A O 1
ATOM 615 N N . GLN A 1 79 ? -0.566 2.582 -11.857 1.00 96.12 79 GLN A N 1
ATOM 616 C CA . GLN A 1 79 ? -1.928 2.583 -12.393 1.00 96.12 79 GLN A CA 1
ATOM 617 C C . GLN A 1 79 ? -2.497 1.163 -12.524 1.00 96.12 79 GLN A C 1
ATOM 619 O O . GLN A 1 79 ? -3.666 0.937 -12.211 1.00 96.12 79 GLN A O 1
ATOM 624 N N . THR A 1 80 ? -1.681 0.213 -12.988 1.00 96.12 80 THR A N 1
ATOM 625 C CA . THR A 1 80 ? -2.086 -1.191 -13.117 1.00 96.12 80 THR A CA 1
ATOM 626 C C . THR A 1 80 ? -2.400 -1.781 -11.748 1.00 96.12 80 THR A C 1
ATOM 628 O O . THR A 1 80 ? -3.466 -2.363 -11.589 1.00 96.12 80 THR A O 1
ATOM 631 N N . ALA A 1 81 ? -1.533 -1.575 -10.755 1.00 96.81 81 ALA A N 1
ATOM 632 C CA . ALA A 1 81 ? -1.741 -2.043 -9.390 1.00 96.81 81 ALA A CA 1
ATOM 633 C C . ALA A 1 81 ? -3.017 -1.468 -8.754 1.00 96.81 81 ALA A C 1
ATOM 635 O O . ALA A 1 81 ? -3.839 -2.218 -8.236 1.00 96.81 81 ALA A O 1
ATOM 636 N N . TYR A 1 82 ? -3.250 -0.160 -8.872 1.00 95.69 82 TYR A N 1
ATOM 637 C CA . TYR A 1 82 ? -4.473 0.462 -8.360 1.00 95.69 82 TYR A CA 1
ATOM 638 C C . TYR A 1 82 ? -5.730 -0.030 -9.094 1.00 95.69 82 TYR A C 1
ATOM 640 O O . TYR A 1 82 ? -6.770 -0.198 -8.467 1.00 95.69 82 TYR A O 1
ATOM 648 N N . CYS A 1 83 ? -5.663 -0.314 -10.400 1.00 95.75 83 CYS A N 1
ATOM 649 C CA . CYS A 1 83 ? -6.780 -0.949 -11.108 1.00 95.75 83 CYS A CA 1
ATOM 650 C C . CYS A 1 83 ? -7.036 -2.381 -10.618 1.00 95.75 83 CYS A C 1
ATOM 652 O O . CYS A 1 83 ? -8.193 -2.763 -10.479 1.00 95.75 83 CYS A O 1
ATOM 654 N N . VAL A 1 84 ? -5.986 -3.150 -10.323 1.00 95.69 84 VAL A N 1
ATOM 655 C CA . VAL A 1 84 ? -6.126 -4.493 -9.745 1.00 95.69 84 VAL A CA 1
ATOM 656 C C . VAL A 1 84 ? -6.884 -4.416 -8.417 1.00 95.69 84 VAL A C 1
ATOM 658 O O . VAL A 1 84 ? -7.937 -5.030 -8.288 1.00 95.69 84 VAL A O 1
ATOM 661 N N . ILE A 1 85 ? -6.425 -3.591 -7.475 1.00 94.94 85 ILE A N 1
ATOM 662 C CA . ILE A 1 85 ? -7.026 -3.516 -6.135 1.00 94.94 85 ILE A CA 1
ATOM 663 C C . ILE A 1 85 ? -8.426 -2.888 -6.156 1.00 94.94 85 ILE A C 1
ATOM 665 O O . ILE A 1 85 ? -9.379 -3.466 -5.649 1.00 94.94 85 ILE A O 1
ATOM 669 N N . TYR A 1 86 ? -8.579 -1.707 -6.759 1.00 92.62 86 TYR A N 1
ATOM 670 C CA . TYR A 1 86 ? -9.808 -0.916 -6.616 1.00 92.62 86 TYR A CA 1
ATOM 671 C C . TYR A 1 86 ? -10.900 -1.253 -7.627 1.00 92.62 86 TYR A C 1
ATOM 673 O O . TYR A 1 86 ? -12.032 -0.799 -7.467 1.00 92.62 86 TYR A O 1
ATOM 681 N N . ARG A 1 87 ? -10.569 -1.976 -8.699 1.00 92.94 87 ARG A N 1
ATOM 682 C CA . ARG A 1 87 ? -11.527 -2.300 -9.759 1.00 92.94 87 ARG A CA 1
ATOM 683 C C . ARG A 1 87 ? -11.653 -3.794 -9.985 1.00 92.94 87 ARG A C 1
ATOM 685 O O . ARG A 1 87 ? -12.774 -4.276 -10.072 1.00 92.94 87 ARG A O 1
ATOM 692 N N . ASP A 1 88 ? -10.539 -4.509 -10.106 1.00 94.00 88 ASP A N 1
ATOM 693 C CA . ASP A 1 88 ? -10.595 -5.944 -10.392 1.00 94.00 88 ASP A CA 1
ATOM 694 C C . ASP A 1 88 ? -10.966 -6.762 -9.152 1.00 94.00 88 ASP A C 1
ATOM 696 O O . ASP A 1 88 ? -11.640 -7.774 -9.293 1.00 94.00 88 ASP A O 1
ATOM 700 N N . MET A 1 89 ? -10.560 -6.298 -7.967 1.00 93.00 89 MET A N 1
ATOM 701 C CA . MET A 1 89 ? -10.856 -6.910 -6.669 1.00 93.00 89 MET A CA 1
ATOM 702 C C . MET A 1 89 ? -11.855 -6.085 -5.855 1.00 93.00 89 MET A C 1
ATOM 704 O O . MET A 1 89 ? -11.862 -6.169 -4.636 1.00 93.00 89 MET A O 1
ATOM 708 N N . GLN A 1 90 ? -12.665 -5.228 -6.485 1.00 91.38 90 GLN A N 1
ATOM 709 C CA . GLN A 1 90 ? -13.530 -4.308 -5.741 1.00 91.38 90 GLN A CA 1
ATOM 710 C C . GLN A 1 90 ? -14.426 -5.044 -4.730 1.00 91.38 90 GLN A C 1
ATOM 712 O O . GLN A 1 90 ? -14.491 -4.630 -3.576 1.00 91.38 90 GLN A O 1
ATOM 717 N N . SER A 1 91 ? -15.070 -6.135 -5.145 1.00 89.50 91 SER A N 1
ATOM 718 C CA . SER A 1 91 ? -15.948 -6.926 -4.281 1.00 89.50 91 SER A CA 1
ATOM 719 C C . SER A 1 91 ? -15.183 -7.583 -3.137 1.00 89.50 91 SER A C 1
ATOM 721 O O . SER A 1 91 ? -15.475 -7.370 -1.966 1.00 89.50 91 SER A O 1
ATOM 723 N N . GLU A 1 92 ? -14.158 -8.349 -3.475 1.00 88.25 92 GLU A N 1
ATOM 724 C CA . GLU A 1 92 ? -13.363 -9.135 -2.543 1.00 88.25 92 GLU A CA 1
ATOM 725 C C . GLU A 1 92 ? -12.641 -8.219 -1.554 1.00 88.25 92 GLU A C 1
ATOM 727 O O . GLU A 1 92 ? -12.633 -8.465 -0.355 1.00 88.25 92 GLU A O 1
ATOM 732 N N . PHE A 1 93 ? -12.090 -7.115 -2.050 1.00 89.50 93 PHE A N 1
ATOM 733 C CA . PHE A 1 93 ? -11.235 -6.222 -1.290 1.00 89.50 93 PHE A CA 1
ATOM 734 C C . PHE A 1 93 ? 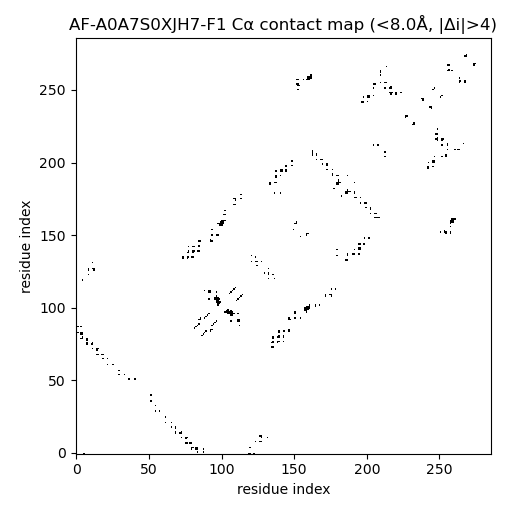-12.018 -5.118 -0.570 1.00 89.50 93 PHE A C 1
ATOM 736 O O . PHE A 1 93 ? -11.822 -4.905 0.618 1.00 89.50 93 PHE A O 1
ATOM 743 N N . LEU A 1 94 ? -12.879 -4.365 -1.261 1.00 86.75 94 LEU A N 1
ATOM 744 C CA . LEU A 1 94 ? -13.548 -3.194 -0.674 1.00 86.75 94 LEU A CA 1
ATOM 745 C C . LEU A 1 94 ? -14.919 -3.515 -0.081 1.00 86.75 94 LEU A C 1
ATOM 747 O O . LEU A 1 94 ? -15.363 -2.780 0.804 1.00 86.75 94 LEU A O 1
ATOM 751 N N . ASP A 1 95 ? -15.581 -4.585 -0.526 1.00 87.56 95 ASP A N 1
ATOM 752 C CA . ASP A 1 95 ? -16.925 -4.953 -0.063 1.00 87.56 95 ASP A CA 1
ATOM 753 C C . ASP A 1 95 ? -16.909 -6.105 0.957 1.00 87.56 95 ASP A C 1
ATOM 755 O O . ASP A 1 95 ? -17.726 -6.085 1.881 1.00 87.56 95 ASP A O 1
ATOM 759 N N . ASN A 1 96 ? -15.933 -7.017 0.897 1.00 90.88 96 ASN A N 1
ATOM 760 C CA . ASN A 1 96 ? -15.944 -8.228 1.726 1.00 90.88 96 ASN A CA 1
ATOM 761 C C . ASN A 1 96 ? -14.976 -8.196 2.914 1.00 90.88 96 ASN A C 1
ATOM 763 O O . ASN A 1 96 ? -15.418 -8.469 4.031 1.00 90.88 96 ASN A O 1
ATOM 767 N N . ILE A 1 97 ? -13.697 -7.817 2.738 1.00 94.06 97 ILE A N 1
ATOM 768 C CA . ILE A 1 97 ? -12.741 -7.956 3.853 1.00 94.06 97 ILE A CA 1
ATOM 769 C C . ILE A 1 97 ? -13.194 -7.187 5.104 1.00 94.06 97 ILE A C 1
ATOM 771 O O . ILE A 1 97 ? -13.660 -6.038 5.042 1.00 94.06 97 ILE A O 1
ATOM 775 N N . TYR A 1 98 ? -13.077 -7.859 6.249 1.00 94.12 98 TYR A N 1
ATOM 776 C CA . TYR A 1 98 ? -13.503 -7.395 7.576 1.00 94.12 98 TYR A CA 1
ATOM 777 C C . TYR A 1 98 ? -14.957 -6.917 7.671 1.00 94.12 98 TYR A C 1
ATOM 779 O O . TYR A 1 98 ? -15.311 -6.167 8.590 1.00 94.12 98 TYR A O 1
ATOM 787 N N . TYR A 1 99 ? -15.822 -7.329 6.743 1.00 91.19 99 TYR A N 1
ATOM 788 C CA . TYR A 1 99 ? -17.249 -7.078 6.859 1.00 91.19 99 TYR A CA 1
ATOM 789 C C . TYR A 1 99 ? -17.776 -7.765 8.126 1.00 91.19 99 TYR A C 1
ATOM 791 O O . TYR A 1 99 ? -17.468 -8.921 8.397 1.00 91.19 99 TYR A O 1
ATOM 799 N N . THR A 1 100 ? -18.557 -7.047 8.937 1.00 88.50 100 THR A N 1
ATOM 800 C CA . THR A 1 100 ? -18.976 -7.431 10.306 1.00 88.50 100 THR A CA 1
ATOM 801 C C . THR A 1 100 ? -17.884 -7.405 11.386 1.00 88.50 100 THR A C 1
ATOM 803 O O . THR A 1 100 ? -18.151 -7.759 12.538 1.00 88.50 100 THR A O 1
ATOM 806 N N . GLY A 1 101 ? -16.697 -6.895 11.053 1.00 87.75 101 GLY A N 1
ATOM 807 C CA . GLY A 1 101 ? -15.577 -6.683 11.967 1.00 87.75 101 GLY A CA 1
ATOM 808 C C . GLY A 1 101 ? -14.463 -7.720 11.830 1.00 87.75 101 GLY A C 1
ATOM 809 O O . GLY A 1 101 ? -14.678 -8.826 11.336 1.00 87.75 101 GLY A O 1
ATOM 810 N N . VAL A 1 102 ? -13.267 -7.349 12.293 1.00 87.00 102 VAL A N 1
ATOM 811 C CA . VAL A 1 102 ? -12.016 -8.086 12.036 1.00 87.00 102 VAL A CA 1
ATOM 812 C C . VAL A 1 102 ? -12.067 -9.526 12.555 1.00 87.00 102 VAL A C 1
ATOM 814 O O . VAL A 1 102 ? -11.897 -10.450 11.771 1.00 87.00 102 VAL A O 1
ATOM 817 N N . HIS A 1 103 ? -12.409 -9.743 13.828 1.00 79.38 103 HIS A N 1
ATOM 818 C CA . HIS A 1 103 ? -12.505 -11.095 14.395 1.00 79.38 103 HIS A CA 1
ATOM 819 C C . HIS A 1 103 ? -13.590 -11.997 13.777 1.00 79.38 103 HIS A C 1
ATOM 821 O O . HIS A 1 103 ? -13.525 -13.218 13.893 1.00 79.38 103 HIS A O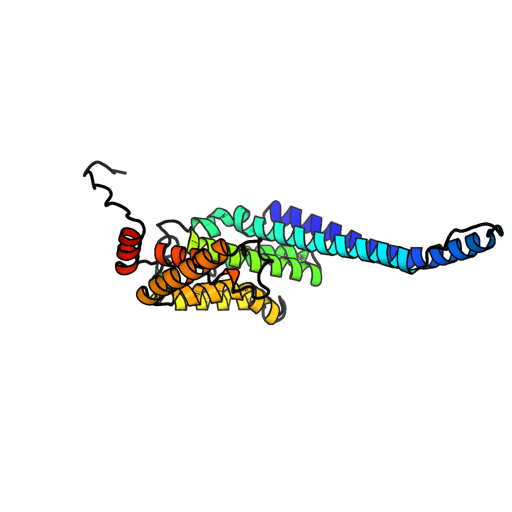 1
ATOM 827 N N . ARG A 1 104 ? -14.660 -11.414 13.220 1.00 79.38 104 ARG A N 1
ATOM 828 C CA . ARG A 1 104 ? -15.848 -12.170 12.773 1.00 79.38 104 ARG A CA 1
ATOM 829 C C . ARG A 1 104 ? -15.817 -12.502 11.292 1.00 79.38 104 ARG A C 1
ATOM 831 O O . ARG A 1 104 ? -16.487 -13.448 10.883 1.00 79.38 104 ARG A O 1
ATOM 838 N N . SER A 1 105 ? -15.097 -11.709 10.512 1.00 84.81 105 SER A N 1
ATOM 839 C CA . SER A 1 105 ? -15.021 -11.884 9.074 1.00 84.81 105 SER A CA 1
ATOM 840 C C . SER A 1 105 ? -14.257 -13.157 8.731 1.00 84.81 105 SER A C 1
ATOM 842 O O . SER A 1 105 ? -13.151 -13.380 9.218 1.00 84.81 105 SER A O 1
ATOM 844 N N . CYS A 1 106 ? -14.841 -13.987 7.870 1.00 85.06 106 CYS A N 1
ATOM 845 C CA . CYS A 1 106 ? -14.100 -15.052 7.191 1.00 85.06 106 CYS A CA 1
ATOM 846 C C . CYS A 1 106 ? -13.214 -14.491 6.067 1.00 85.06 106 CYS A C 1
ATOM 848 O O . CYS A 1 106 ? -12.248 -15.137 5.657 1.00 85.06 106 CYS A O 1
ATOM 850 N N . ASP A 1 107 ? -13.548 -13.282 5.621 1.00 92.06 107 ASP A N 1
ATOM 851 C CA . ASP A 1 107 ? -12.950 -12.623 4.476 1.00 92.06 107 ASP A CA 1
ATOM 852 C C . ASP A 1 107 ? -11.889 -11.630 4.967 1.00 92.06 107 ASP A C 1
ATOM 854 O O . ASP A 1 107 ? -12.193 -10.710 5.745 1.00 92.06 107 ASP A O 1
ATOM 858 N N . ASN A 1 108 ? -10.633 -11.846 4.581 1.00 94.12 108 ASN A N 1
ATOM 859 C CA . ASN A 1 108 ? -9.475 -11.084 5.047 1.00 94.12 108 ASN A CA 1
ATOM 860 C C . ASN A 1 108 ? -8.363 -11.035 3.983 1.00 94.12 108 ASN A C 1
ATOM 862 O O . ASN A 1 108 ? -8.552 -11.462 2.840 1.00 94.12 108 ASN A O 1
ATOM 866 N N . ILE A 1 109 ? -7.207 -10.456 4.325 1.00 95.88 109 ILE A N 1
ATOM 867 C CA . ILE A 1 109 ? -6.102 -10.322 3.367 1.00 95.88 109 ILE A CA 1
ATOM 868 C C . ILE A 1 109 ? -5.621 -11.704 2.924 1.00 95.88 109 ILE A C 1
ATOM 870 O O . ILE A 1 109 ? -5.452 -11.963 1.731 1.00 95.88 109 ILE A O 1
ATOM 874 N N . THR A 1 110 ? -5.434 -12.607 3.876 1.00 94.38 110 THR A N 1
ATOM 875 C CA . THR A 1 110 ? -4.855 -13.925 3.634 1.00 94.38 110 THR A CA 1
ATOM 876 C C . THR A 1 110 ? -5.778 -14.828 2.816 1.00 94.38 110 THR A C 1
ATOM 878 O O . THR A 1 110 ? -5.306 -15.518 1.910 1.00 94.38 110 THR A O 1
ATOM 881 N N . SER A 1 111 ? -7.079 -14.838 3.116 1.00 93.44 111 SER A N 1
ATOM 882 C CA . SER A 1 111 ? -8.054 -15.746 2.504 1.00 93.44 111 SER A CA 1
ATOM 883 C C . SER A 1 111 ? -8.504 -15.309 1.111 1.00 93.44 111 SER A C 1
ATOM 885 O O . SER A 1 111 ? -8.602 -16.165 0.231 1.00 93.44 111 SER A O 1
ATOM 887 N N . ASP A 1 112 ? -8.726 -14.011 0.881 1.00 92.12 112 ASP A N 1
ATOM 888 C CA . ASP A 1 112 ? -9.310 -13.519 -0.376 1.00 92.12 112 ASP A CA 1
ATOM 889 C C . ASP A 1 112 ? -8.326 -12.740 -1.241 1.00 92.12 112 ASP A C 1
ATOM 891 O O . ASP A 1 112 ? -8.298 -12.887 -2.468 1.00 92.12 112 ASP A O 1
ATOM 895 N N . VAL A 1 113 ? -7.498 -11.899 -0.617 1.00 94.88 113 VAL A N 1
ATOM 896 C CA . VAL A 1 113 ? -6.656 -10.964 -1.364 1.00 94.88 113 VAL A CA 1
ATOM 897 C C . VAL A 1 113 ? -5.429 -11.669 -1.933 1.00 94.88 113 VAL A C 1
ATOM 899 O O . VAL A 1 113 ? -5.160 -11.570 -3.134 1.00 94.88 113 VAL A O 1
ATOM 902 N N . LEU A 1 114 ? -4.691 -12.407 -1.100 1.00 96.19 114 LEU A N 1
ATOM 903 C CA . LEU A 1 114 ? -3.440 -13.047 -1.517 1.00 96.19 114 LEU A CA 1
ATOM 904 C C . LEU A 1 114 ? -3.610 -14.050 -2.669 1.00 96.19 114 LEU A C 1
ATOM 906 O O . LEU A 1 114 ? -2.818 -13.970 -3.612 1.00 96.19 114 LEU A O 1
ATOM 910 N N . PRO A 1 115 ? -4.627 -14.937 -2.697 1.00 95.44 115 PRO A N 1
ATOM 911 C CA . PRO A 1 115 ? -4.804 -15.860 -3.821 1.00 95.44 115 PRO A CA 1
ATOM 912 C C . PRO A 1 115 ? -5.028 -15.148 -5.160 1.00 95.44 115 PRO A C 1
ATOM 914 O O . PRO A 1 115 ? -4.540 -15.592 -6.203 1.00 95.44 115 PRO A O 1
ATOM 917 N N . PHE A 1 116 ? -5.738 -14.015 -5.154 1.00 95.12 116 PHE A N 1
ATOM 918 C CA . PHE A 1 116 ? -5.923 -13.219 -6.365 1.00 95.12 116 PHE A CA 1
ATOM 919 C C . PHE A 1 116 ? -4.615 -12.548 -6.797 1.00 95.12 116 PHE A C 1
ATOM 921 O O . PHE A 1 116 ? -4.259 -12.575 -7.982 1.00 95.12 116 PHE A O 1
ATOM 928 N N . LEU A 1 117 ? -3.883 -11.966 -5.841 1.00 96.19 117 LEU A N 1
ATOM 929 C CA . LEU A 1 117 ? -2.587 -11.345 -6.102 1.00 96.19 117 LEU A CA 1
ATOM 930 C C . LEU A 1 117 ? -1.564 -12.352 -6.631 1.00 96.19 117 LEU A C 1
ATOM 932 O O . LEU A 1 117 ? -0.826 -12.006 -7.551 1.00 96.19 117 LEU A O 1
ATOM 936 N N . ASP A 1 118 ? -1.562 -13.593 -6.143 1.00 96.56 118 ASP A N 1
ATOM 937 C CA . ASP A 1 118 ? -0.698 -14.665 -6.651 1.00 96.56 118 ASP A CA 1
ATOM 938 C C . ASP A 1 118 ? -0.947 -14.924 -8.143 1.00 96.56 118 ASP A C 1
ATOM 940 O O . ASP A 1 118 ? -0.023 -14.904 -8.959 1.00 96.56 118 ASP A O 1
ATOM 944 N N . GLY A 1 119 ? -2.217 -15.026 -8.549 1.00 95.81 119 GLY A N 1
ATOM 945 C CA . GLY A 1 119 ? -2.582 -15.163 -9.959 1.00 95.81 119 GLY A CA 1
ATOM 946 C C . GLY A 1 119 ? -2.135 -13.974 -10.823 1.00 95.81 119 GLY A C 1
ATOM 947 O O . GLY A 1 119 ? -1.681 -14.154 -11.961 1.00 95.81 119 GLY A O 1
ATOM 948 N N . VAL A 1 120 ? -2.233 -12.748 -10.296 1.00 96.25 120 VAL A N 1
ATOM 949 C CA . VAL A 1 120 ? -1.763 -11.528 -10.975 1.00 96.25 120 VAL A CA 1
ATOM 950 C C . VAL A 1 120 ? -0.239 -11.517 -11.096 1.00 96.25 120 VAL A C 1
ATOM 952 O O . VAL A 1 120 ? 0.288 -11.268 -12.184 1.00 96.25 120 VAL A O 1
ATOM 955 N N . LEU A 1 121 ? 0.478 -11.819 -10.015 1.00 95.75 121 LEU A N 1
ATOM 956 C CA . LEU A 1 121 ? 1.936 -11.870 -9.988 1.00 95.75 121 LEU A CA 1
ATOM 957 C C . LEU A 1 121 ? 2.467 -12.984 -10.890 1.00 95.75 121 LEU A C 1
ATOM 959 O O . LEU A 1 121 ? 3.396 -12.734 -11.652 1.00 95.75 121 LEU A O 1
ATOM 963 N N . GLY A 1 122 ? 1.835 -14.158 -10.916 1.00 95.94 122 GLY A N 1
ATOM 964 C CA . GLY A 1 122 ? 2.164 -15.241 -11.845 1.00 95.94 122 GLY A CA 1
ATOM 965 C C . GLY A 1 122 ? 1.996 -14.828 -13.312 1.00 95.94 122 GLY A C 1
ATOM 966 O O . GLY A 1 122 ? 2.863 -15.087 -14.156 1.00 95.94 122 GLY A O 1
ATOM 967 N N . TYR A 1 123 ? 0.925 -14.096 -13.634 1.00 95.81 123 TYR A N 1
ATOM 968 C CA . TYR A 1 123 ? 0.728 -13.553 -14.979 1.00 95.81 123 TYR A CA 1
ATOM 969 C C . TYR A 1 123 ? 1.806 -12.553 -15.376 1.00 95.81 123 TYR A C 1
ATOM 971 O O . TYR A 1 123 ? 2.399 -12.680 -16.452 1.00 95.81 123 TYR A O 1
ATOM 979 N N . VAL A 1 124 ? 2.071 -11.580 -14.506 1.00 95.19 124 VAL A N 1
ATOM 980 C CA . VAL A 1 124 ? 3.143 -10.600 -14.682 1.00 95.19 124 VAL A CA 1
ATOM 981 C C . VAL A 1 124 ? 4.479 -11.329 -14.838 1.00 95.19 124 VAL A C 1
ATOM 983 O O . VAL A 1 124 ? 5.265 -11.004 -15.733 1.00 95.19 124 VAL A O 1
ATOM 986 N N . ALA A 1 125 ? 4.696 -12.384 -14.050 1.00 93.56 125 ALA A N 1
ATOM 987 C CA . ALA A 1 125 ? 5.951 -13.103 -14.013 1.00 93.56 125 ALA A CA 1
ATOM 988 C C . ALA A 1 125 ? 6.280 -13.889 -15.275 1.00 93.56 125 ALA A C 1
ATOM 990 O O . ALA A 1 125 ? 7.449 -13.980 -15.655 1.00 93.56 125 ALA A O 1
ATOM 991 N N . SER A 1 126 ? 5.246 -14.388 -15.948 1.00 94.94 126 SER A N 1
ATOM 992 C CA . SER A 1 126 ? 5.359 -15.094 -17.225 1.00 94.94 126 SER A CA 1
ATOM 993 C C . SER A 1 126 ? 5.653 -14.189 -18.432 1.00 94.94 126 SER A C 1
ATOM 995 O O . SER A 1 126 ? 5.914 -14.698 -19.520 1.00 94.94 126 SER A O 1
ATOM 997 N N . ARG A 1 127 ? 5.563 -12.858 -18.284 1.00 94.44 127 ARG A N 1
ATOM 998 C CA . ARG A 1 127 ? 5.554 -11.900 -19.412 1.00 94.44 127 ARG A CA 1
ATOM 999 C C . ARG A 1 127 ? 6.565 -10.771 -19.301 1.00 94.44 127 ARG A C 1
ATOM 1001 O O . ARG A 1 127 ? 6.939 -10.205 -20.329 1.00 94.44 127 ARG A O 1
ATOM 1008 N N . LEU A 1 128 ? 6.958 -10.417 -18.084 1.00 93.75 128 LEU A N 1
ATOM 1009 C CA . LEU A 1 128 ? 7.956 -9.394 -17.807 1.00 93.75 128 LEU A CA 1
ATOM 1010 C C . LEU A 1 128 ? 9.236 -10.046 -17.273 1.00 93.75 128 LEU A C 1
ATOM 1012 O O . LEU A 1 128 ? 9.212 -11.123 -16.682 1.00 93.75 128 LEU A O 1
ATOM 1016 N N . ASP A 1 129 ? 10.364 -9.381 -17.469 1.00 92.06 129 ASP A N 1
ATOM 1017 C CA . ASP A 1 129 ? 11.644 -9.744 -16.862 1.00 92.06 129 ASP A CA 1
ATOM 1018 C C . ASP A 1 129 ? 11.695 -9.374 -15.369 1.00 92.06 129 ASP A C 1
ATOM 1020 O O . ASP A 1 129 ? 10.895 -8.575 -14.883 1.00 92.06 129 ASP A O 1
ATOM 1024 N N . SER A 1 130 ? 12.694 -9.891 -14.650 1.00 91.19 130 SER A N 1
ATOM 1025 C CA . SER A 1 130 ? 12.871 -9.683 -13.204 1.00 91.19 130 SER A CA 1
ATOM 1026 C C . SER A 1 130 ? 12.736 -8.231 -12.752 1.00 91.19 130 SER A C 1
ATOM 1028 O O . SER A 1 130 ? 11.999 -7.967 -11.805 1.00 91.19 130 SER A O 1
ATOM 1030 N N . GLN A 1 131 ? 13.367 -7.281 -13.442 1.00 90.94 131 GLN A N 1
ATOM 1031 C CA . GLN A 1 131 ? 13.340 -5.884 -13.023 1.00 90.94 131 GLN A CA 1
ATOM 1032 C C . GLN A 1 131 ? 11.935 -5.290 -13.148 1.00 90.94 131 GLN A C 1
ATOM 1034 O O . GLN A 1 131 ? 11.439 -4.668 -12.211 1.00 90.94 131 GLN A O 1
ATOM 1039 N N . SER A 1 132 ? 11.272 -5.488 -14.290 1.00 91.31 132 SER A N 1
ATOM 1040 C CA . SER A 1 132 ? 9.927 -4.951 -14.510 1.00 91.31 132 SER A CA 1
ATOM 1041 C C . SER A 1 132 ? 8.878 -5.641 -13.635 1.00 91.31 132 SER A C 1
ATOM 1043 O O . SER A 1 132 ? 7.960 -4.973 -13.165 1.00 91.31 132 SER A O 1
ATOM 1045 N N . ARG A 1 133 ? 9.035 -6.941 -13.351 1.00 94.00 133 ARG A N 1
ATOM 1046 C CA . ARG A 1 133 ? 8.185 -7.662 -12.389 1.00 94.00 133 ARG A CA 1
ATOM 1047 C C . ARG A 1 133 ? 8.269 -7.057 -10.996 1.00 94.00 133 ARG A C 1
ATOM 1049 O O . ARG A 1 133 ? 7.229 -6.810 -10.400 1.00 94.00 133 ARG A O 1
ATOM 1056 N N . ASN A 1 134 ? 9.477 -6.765 -10.513 1.00 95.12 134 ASN A N 1
ATOM 1057 C CA . ASN A 1 134 ? 9.667 -6.210 -9.173 1.00 95.12 134 ASN A CA 1
ATOM 1058 C C . ASN A 1 134 ? 9.069 -4.802 -9.049 1.00 95.12 134 ASN A C 1
ATOM 1060 O O . ASN A 1 134 ? 8.483 -4.482 -8.023 1.00 95.12 134 ASN A O 1
ATOM 1064 N N . VAL A 1 135 ? 9.120 -3.984 -10.108 1.00 96.00 135 VAL A N 1
ATOM 1065 C CA . VAL A 1 135 ? 8.440 -2.673 -10.114 1.00 96.00 135 VAL A CA 1
ATOM 1066 C C . VAL A 1 135 ? 6.919 -2.832 -9.994 1.00 96.00 135 VAL A C 1
ATOM 1068 O O . VAL A 1 135 ? 6.281 -2.097 -9.243 1.00 96.00 135 VAL A O 1
ATOM 1071 N N . VAL A 1 136 ? 6.327 -3.804 -10.696 1.00 96.81 136 VAL A N 1
ATOM 1072 C CA . VAL A 1 136 ? 4.884 -4.085 -10.601 1.00 96.81 136 VAL A CA 1
ATOM 1073 C C . VAL A 1 136 ? 4.515 -4.671 -9.240 1.00 96.81 136 VAL A C 1
ATOM 1075 O O . VAL A 1 136 ? 3.517 -4.254 -8.663 1.00 96.81 136 VAL A O 1
ATOM 1078 N N . ALA A 1 137 ? 5.315 -5.594 -8.706 1.00 97.75 137 ALA A N 1
ATOM 1079 C CA . ALA A 1 137 ? 5.088 -6.189 -7.393 1.00 97.75 137 ALA A CA 1
ATOM 1080 C C . ALA A 1 137 ? 5.165 -5.138 -6.274 1.00 97.75 137 ALA A C 1
ATOM 1082 O O . ALA A 1 137 ? 4.281 -5.098 -5.426 1.00 97.75 137 ALA A O 1
ATOM 1083 N N . ALA A 1 138 ? 6.147 -4.231 -6.315 1.00 97.94 138 ALA A N 1
ATOM 1084 C CA . ALA A 1 138 ? 6.243 -3.133 -5.354 1.00 97.94 138 ALA A CA 1
ATOM 1085 C C . ALA A 1 138 ? 5.019 -2.204 -5.424 1.00 97.94 138 ALA A C 1
ATOM 1087 O O . ALA A 1 138 ? 4.464 -1.833 -4.393 1.00 97.94 138 ALA A O 1
ATOM 1088 N N . ALA A 1 139 ? 4.553 -1.885 -6.637 1.00 97.88 139 ALA A N 1
ATOM 1089 C CA . ALA A 1 139 ? 3.340 -1.097 -6.833 1.00 97.88 139 ALA A CA 1
ATOM 1090 C C . ALA A 1 139 ? 2.071 -1.820 -6.342 1.00 97.88 139 ALA A C 1
ATOM 1092 O O . ALA A 1 139 ? 1.172 -1.175 -5.807 1.00 97.88 139 ALA A O 1
ATOM 1093 N N . LEU A 1 140 ? 1.988 -3.145 -6.512 1.00 97.94 140 LEU A N 1
ATOM 1094 C CA . LEU A 1 140 ? 0.886 -3.966 -5.999 1.00 97.94 140 LEU A CA 1
ATOM 1095 C C . LEU A 1 140 ? 0.863 -3.993 -4.476 1.00 97.94 140 LEU A C 1
ATOM 1097 O O . LEU A 1 140 ? -0.205 -3.794 -3.905 1.00 97.94 140 LEU A O 1
ATOM 1101 N N . LEU A 1 141 ? 2.013 -4.180 -3.826 1.00 98.44 141 LEU A N 1
ATOM 1102 C CA . LEU A 1 141 ? 2.113 -4.120 -2.369 1.00 98.44 141 LEU A CA 1
ATOM 1103 C C . LEU A 1 141 ? 1.659 -2.752 -1.844 1.00 98.44 141 LEU A C 1
ATOM 1105 O O . LEU A 1 141 ? 0.817 -2.686 -0.955 1.00 98.44 141 LEU A O 1
ATOM 1109 N N . GLU A 1 142 ? 2.139 -1.664 -2.449 1.00 97.44 142 GLU A N 1
ATOM 1110 C CA . GLU A 1 142 ? 1.734 -0.304 -2.074 1.00 97.44 142 GLU A CA 1
ATOM 1111 C C . GLU A 1 142 ? 0.224 -0.076 -2.240 1.00 97.44 142 GLU A C 1
ATOM 1113 O O . GLU A 1 142 ? -0.435 0.436 -1.335 1.00 97.44 142 GLU A O 1
ATOM 1118 N N . ALA A 1 143 ? -0.348 -0.495 -3.373 1.00 97.19 143 ALA A N 1
ATOM 1119 C CA . ALA A 1 143 ? -1.783 -0.380 -3.615 1.00 97.19 143 ALA A CA 1
ATOM 1120 C C . ALA A 1 143 ? -2.604 -1.248 -2.644 1.00 97.19 143 ALA A C 1
ATOM 1122 O O . ALA A 1 143 ? -3.679 -0.827 -2.220 1.00 97.19 143 ALA A O 1
ATOM 1123 N N . THR A 1 144 ? -2.091 -2.425 -2.275 1.00 97.88 144 THR A N 1
ATOM 1124 C CA . THR A 1 144 ? -2.715 -3.342 -1.307 1.00 97.88 144 THR A CA 1
ATOM 1125 C C . THR A 1 144 ? -2.739 -2.712 0.080 1.00 97.88 144 THR A C 1
ATOM 1127 O O . THR A 1 144 ? -3.802 -2.626 0.686 1.00 97.88 144 THR A O 1
ATOM 1130 N N . VAL A 1 145 ? -1.603 -2.191 0.555 1.00 97.69 145 VAL A N 1
ATOM 1131 C CA . VAL A 1 145 ? -1.503 -1.483 1.841 1.00 97.69 145 VAL A CA 1
ATOM 1132 C C . VAL A 1 145 ? -2.427 -0.267 1.858 1.00 97.69 145 VAL A C 1
ATOM 1134 O O . VAL A 1 145 ? -3.226 -0.116 2.779 1.00 97.69 145 VAL A O 1
ATOM 1137 N N . SER A 1 146 ? -2.394 0.559 0.808 1.00 94.94 146 SER A N 1
ATOM 1138 C CA . SER A 1 146 ? -3.274 1.726 0.677 1.00 94.94 146 SER A CA 1
ATOM 1139 C C . SER A 1 146 ? -4.757 1.341 0.720 1.00 94.94 146 SER A C 1
ATOM 1141 O O . SER A 1 146 ? -5.540 1.955 1.448 1.00 94.94 146 SER A O 1
ATOM 1143 N N . GLY A 1 147 ? -5.148 0.310 -0.034 1.00 94.94 147 GLY A N 1
ATOM 1144 C CA . GLY A 1 147 ? -6.510 -0.209 -0.022 1.00 94.94 147 GLY A CA 1
ATOM 1145 C C . GLY A 1 147 ? -6.907 -0.716 1.360 1.00 94.94 147 GLY A C 1
ATOM 1146 O O . GLY A 1 147 ? -7.990 -0.397 1.843 1.00 94.94 147 GLY A O 1
ATOM 1147 N N . TRP A 1 148 ? -6.040 -1.488 2.010 1.00 96.44 148 TRP A N 1
ATOM 1148 C CA . TRP A 1 148 ? -6.332 -2.094 3.305 1.00 96.44 148 TRP A CA 1
ATOM 1149 C C . TRP A 1 148 ? -6.518 -1.021 4.384 1.00 96.44 148 TRP A C 1
ATOM 1151 O O . TRP A 1 148 ? -7.516 -1.042 5.106 1.00 96.44 148 TRP A O 1
ATOM 1161 N N . MET A 1 149 ? -5.646 -0.006 4.419 1.00 95.44 149 MET A N 1
ATOM 1162 C CA . MET A 1 149 ? -5.813 1.150 5.310 1.00 95.44 149 MET A CA 1
ATOM 1163 C C . MET A 1 149 ? -7.159 1.835 5.078 1.00 95.44 149 MET A C 1
ATOM 1165 O O . MET A 1 149 ? -7.853 2.172 6.034 1.00 95.44 149 MET A O 1
ATOM 1169 N N . ARG A 1 150 ? -7.568 1.998 3.815 1.00 93.44 150 ARG A N 1
ATOM 1170 C CA . ARG A 1 150 ? -8.874 2.573 3.480 1.00 93.44 150 ARG A CA 1
ATOM 1171 C C . ARG A 1 150 ? -10.031 1.723 3.998 1.00 93.44 150 ARG A C 1
ATOM 1173 O O . ARG A 1 150 ? -11.018 2.280 4.460 1.00 93.44 150 ARG A O 1
ATOM 1180 N N . VAL A 1 151 ? -9.935 0.398 3.953 1.00 94.25 151 VAL A N 1
ATOM 1181 C CA . VAL A 1 151 ? -10.983 -0.472 4.505 1.00 94.25 151 VAL A CA 1
ATOM 1182 C C . VAL A 1 151 ? -11.091 -0.325 6.026 1.00 94.25 151 VAL A C 1
ATOM 1184 O O . VAL A 1 151 ? -12.201 -0.283 6.552 1.00 94.25 151 VAL A O 1
ATOM 1187 N N . LEU A 1 152 ? -9.967 -0.185 6.732 1.00 94.25 152 LEU A N 1
ATOM 1188 C CA . LEU A 1 152 ? -9.964 0.002 8.187 1.00 94.25 152 LEU A CA 1
ATOM 1189 C C . LEU A 1 152 ? -10.423 1.408 8.616 1.00 94.25 152 LEU A C 1
ATOM 1191 O O . LEU A 1 152 ? -11.064 1.551 9.655 1.00 94.25 152 LEU A O 1
ATOM 1195 N N . LEU A 1 153 ? -10.104 2.437 7.826 1.00 93.75 153 LEU A N 1
ATOM 1196 C CA . LEU A 1 153 ? -10.359 3.844 8.162 1.00 93.75 153 LEU A CA 1
ATOM 1197 C C . LEU A 1 153 ? -11.664 4.408 7.592 1.00 93.75 153 LEU A C 1
ATOM 1199 O O . LEU A 1 153 ? -12.221 5.332 8.177 1.00 93.75 153 LEU A O 1
ATOM 1203 N N . ASP A 1 154 ? -12.116 3.892 6.448 1.00 90.12 154 ASP A N 1
ATOM 1204 C CA . ASP A 1 154 ? -13.254 4.407 5.673 1.00 90.12 154 ASP A CA 1
ATOM 1205 C C . ASP A 1 154 ? -14.236 3.289 5.270 1.00 90.12 154 ASP A C 1
ATOM 1207 O O . ASP A 1 154 ? -15.061 3.451 4.368 1.00 90.12 154 ASP A O 1
ATOM 1211 N N . GLY A 1 155 ? -14.168 2.135 5.936 1.00 84.06 155 GLY A N 1
ATOM 1212 C CA . GLY A 1 155 ? -14.918 0.921 5.608 1.00 84.06 155 GLY A CA 1
ATOM 1213 C C . GLY A 1 155 ? -16.429 0.964 5.847 1.00 84.06 155 GLY A C 1
ATOM 1214 O O . GLY A 1 155 ? -17.108 -0.047 5.662 1.00 84.06 155 GLY A O 1
ATOM 1215 N N . GLY A 1 156 ? -16.972 2.101 6.279 1.00 85.94 156 GLY A N 1
ATOM 1216 C CA . GLY A 1 156 ? -18.369 2.241 6.686 1.00 85.94 156 GLY A CA 1
ATOM 1217 C C . GLY A 1 156 ? -18.706 1.562 8.027 1.00 85.94 156 GLY A C 1
ATOM 1218 O O . GLY A 1 156 ? -17.868 0.908 8.646 1.00 85.94 156 GLY A O 1
ATOM 1219 N N . PRO A 1 157 ? -19.956 1.696 8.506 1.00 84.62 157 PRO A N 1
ATOM 1220 C CA . PRO A 1 157 ? -20.346 1.300 9.865 1.00 84.62 157 PRO A CA 1
ATOM 1221 C C . PRO A 1 157 ? -20.326 -0.215 10.120 1.00 84.62 157 PRO A C 1
ATOM 1223 O O . PRO A 1 157 ? -20.375 -0.638 11.271 1.00 84.62 157 PRO A O 1
ATOM 1226 N N . ALA A 1 158 ? -20.278 -1.036 9.066 1.00 87.44 158 ALA A N 1
ATOM 1227 C CA . ALA A 1 158 ? -20.202 -2.492 9.179 1.00 87.44 158 ALA A CA 1
ATOM 1228 C C . ALA A 1 158 ? -18.780 -3.000 9.474 1.00 87.44 158 ALA A C 1
ATOM 1230 O O . ALA A 1 158 ? -18.614 -4.176 9.793 1.00 87.44 158 ALA A O 1
ATOM 1231 N N . ARG A 1 159 ? -17.768 -2.132 9.362 1.00 90.94 159 ARG A N 1
ATOM 1232 C CA . ARG A 1 159 ? -16.365 -2.461 9.608 1.00 90.94 159 ARG A CA 1
ATOM 1233 C C . ARG A 1 159 ? -15.912 -1.758 10.861 1.00 90.94 159 ARG A C 1
ATOM 1235 O O . ARG A 1 159 ? -15.684 -0.552 10.870 1.00 90.94 159 ARG A O 1
ATOM 1242 N N . VAL A 1 160 ? -15.854 -2.525 11.933 1.00 91.56 160 VAL A N 1
ATOM 1243 C CA . VAL A 1 160 ? -15.439 -2.044 13.242 1.00 91.56 160 VAL A CA 1
ATOM 1244 C C . VAL A 1 160 ? -14.377 -2.966 13.807 1.00 91.56 160 VAL A C 1
ATOM 1246 O O . VAL A 1 160 ? -14.324 -4.148 13.467 1.00 91.56 160 VAL A O 1
ATOM 1249 N N . PHE A 1 161 ? -13.551 -2.423 14.688 1.00 93.94 161 PHE A N 1
ATOM 1250 C CA . PHE A 1 161 ? -12.499 -3.175 15.357 1.00 93.94 161 PHE A CA 1
ATOM 1251 C C . PHE A 1 161 ? -12.510 -2.909 16.864 1.00 93.94 161 PHE A C 1
ATOM 1253 O O . PHE A 1 161 ? -13.032 -1.908 17.359 1.00 93.94 161 PHE A O 1
ATOM 1260 N N . THR A 1 162 ? -11.903 -3.818 17.602 1.00 91.81 162 THR A N 1
ATOM 1261 C CA . THR A 1 162 ? -11.623 -3.761 19.032 1.00 91.81 162 THR A CA 1
ATOM 1262 C C . THR A 1 162 ? -10.111 -3.810 19.245 1.00 91.81 162 THR A C 1
ATOM 1264 O O . THR A 1 162 ? -9.354 -4.138 18.339 1.00 91.81 162 THR A O 1
ATOM 1267 N N . SER A 1 163 ? -9.632 -3.524 20.457 1.00 87.69 163 SER A N 1
ATOM 1268 C CA . SER A 1 163 ? -8.195 -3.649 20.751 1.00 87.69 163 SER A CA 1
ATOM 1269 C C . SER A 1 163 ? -7.673 -5.086 20.641 1.00 87.69 163 SER A C 1
ATOM 1271 O O . SER A 1 163 ? -6.474 -5.272 20.493 1.00 87.69 163 SER A O 1
ATOM 1273 N N . GLY A 1 164 ? -8.550 -6.093 20.728 1.00 90.00 164 GLY A N 1
ATOM 1274 C CA . GLY A 1 164 ? -8.170 -7.496 20.536 1.00 90.00 164 GLY A CA 1
ATOM 1275 C C . GLY A 1 164 ? -7.952 -7.877 19.071 1.00 90.00 164 GLY A C 1
ATOM 1276 O O . GLY A 1 164 ? -7.432 -8.950 18.804 1.00 90.00 164 GLY A O 1
ATOM 1277 N N . ASP A 1 165 ? -8.330 -7.009 18.131 1.00 94.06 165 ASP A N 1
ATOM 1278 C CA . ASP A 1 165 ? -8.180 -7.258 16.696 1.00 94.06 165 ASP A CA 1
ATOM 1279 C C . ASP A 1 165 ? -6.797 -6.859 16.159 1.00 94.06 165 ASP A C 1
ATOM 1281 O O . ASP A 1 165 ? -6.500 -7.122 15.001 1.00 94.06 165 ASP A O 1
ATOM 1285 N N . ILE A 1 166 ? -5.944 -6.230 16.976 1.00 95.38 166 ILE A N 1
ATOM 1286 C CA . ILE A 1 166 ? -4.631 -5.738 16.532 1.00 95.38 166 ILE A CA 1
ATOM 1287 C C . ILE A 1 166 ? -3.666 -6.881 16.233 1.00 95.38 166 ILE A C 1
ATOM 1289 O O . ILE A 1 166 ? -3.070 -6.882 15.167 1.00 95.38 166 ILE A O 1
ATOM 1293 N N . GLU A 1 167 ? -3.551 -7.857 17.134 1.00 94.94 167 GLU A N 1
ATOM 1294 C CA . GLU A 1 167 ? -2.644 -9.001 16.966 1.00 94.94 167 GLU A CA 1
ATOM 1295 C C . GLU A 1 167 ? -2.959 -9.795 15.678 1.00 94.94 167 GLU A C 1
ATOM 1297 O O . GLU A 1 167 ? -2.056 -9.946 14.858 1.00 94.94 167 GLU A O 1
ATOM 1302 N N . PRO A 1 168 ? -4.223 -10.169 15.378 1.00 94.50 168 PRO A N 1
ATOM 1303 C CA . PRO A 1 168 ? -4.565 -10.772 14.086 1.00 94.50 168 PRO A CA 1
ATOM 1304 C C . PRO A 1 168 ? -4.221 -9.905 12.864 1.00 94.50 168 PRO A C 1
ATOM 1306 O O . PRO A 1 168 ? -3.821 -10.431 11.830 1.00 94.50 168 PRO A O 1
ATOM 1309 N N . LEU A 1 169 ? -4.377 -8.578 12.949 1.00 96.81 169 LEU A N 1
ATOM 1310 C CA . LEU A 1 169 ? -4.011 -7.684 11.844 1.00 96.81 169 LEU A CA 1
ATOM 1311 C C . LEU A 1 169 ? -2.490 -7.610 11.654 1.00 96.81 169 LEU A C 1
ATOM 1313 O O . LEU A 1 169 ? -2.028 -7.539 10.518 1.00 96.81 169 LEU A O 1
ATOM 1317 N N . GLU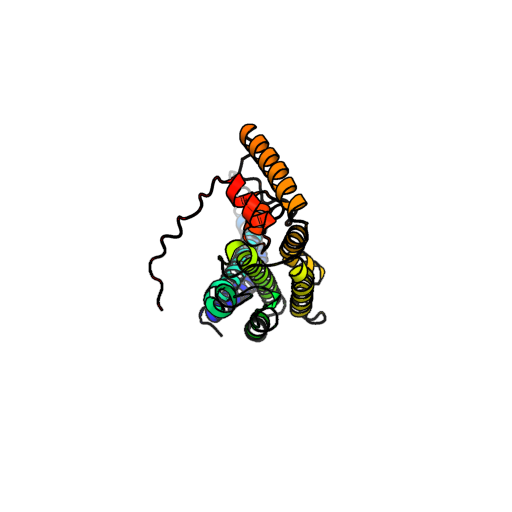 A 1 170 ? -1.713 -7.626 12.739 1.00 97.38 170 GLU A N 1
ATOM 1318 C CA . GLU A 1 170 ? -0.248 -7.671 12.689 1.00 97.38 170 GLU A CA 1
ATOM 1319 C C . GLU A 1 170 ? 0.248 -8.982 12.062 1.00 97.38 170 GLU A C 1
ATOM 1321 O O . GLU A 1 170 ? 1.130 -8.941 11.203 1.00 97.38 170 GLU A O 1
ATOM 1326 N N . GLU A 1 171 ? -0.373 -10.118 12.399 1.00 96.88 171 GLU A N 1
ATOM 1327 C CA . GLU A 1 171 ? -0.108 -11.410 11.748 1.00 96.88 171 GLU A CA 1
ATOM 1328 C C . GLU A 1 171 ? -0.378 -11.345 10.235 1.00 96.88 171 GLU A C 1
ATOM 1330 O O . GLU A 1 171 ? 0.436 -11.799 9.431 1.00 96.88 171 GLU A O 1
ATOM 1335 N N . GLU A 1 172 ? -1.479 -10.720 9.805 1.00 97.19 172 GLU A N 1
ATOM 1336 C CA . GLU A 1 172 ? -1.757 -10.549 8.374 1.00 97.19 172 GLU A CA 1
ATOM 1337 C C . GLU A 1 172 ? -0.740 -9.639 7.665 1.00 97.19 172 GLU A C 1
ATOM 1339 O O . GLU A 1 172 ? -0.426 -9.868 6.493 1.00 97.19 172 GLU A O 1
ATOM 1344 N N . VAL A 1 173 ? -0.179 -8.633 8.351 1.00 98.19 173 VAL A N 1
ATOM 1345 C CA . VAL A 1 173 ? 0.917 -7.810 7.805 1.00 98.19 173 VAL A CA 1
ATOM 1346 C C . VAL A 1 173 ? 2.182 -8.647 7.609 1.00 98.19 173 VAL A C 1
ATOM 1348 O O . VAL A 1 173 ? 2.866 -8.479 6.594 1.00 98.19 173 VAL A O 1
ATOM 1351 N N . GLU A 1 174 ? 2.494 -9.552 8.539 1.00 98.19 174 GLU A N 1
ATOM 1352 C CA . GLU A 1 174 ? 3.632 -10.471 8.421 1.00 98.19 174 GLU A CA 1
ATOM 1353 C C . GLU A 1 174 ? 3.444 -11.426 7.235 1.00 98.19 174 GLU A C 1
ATOM 1355 O O . GLU A 1 174 ? 4.311 -11.499 6.363 1.00 98.19 174 GLU A O 1
ATOM 1360 N N . ILE A 1 175 ? 2.268 -12.054 7.115 1.00 98.38 175 ILE A N 1
ATOM 1361 C CA . ILE A 1 175 ? 1.933 -12.950 5.996 1.00 98.38 175 ILE A CA 1
ATOM 1362 C C . ILE A 1 175 ? 2.018 -12.207 4.653 1.00 98.38 175 ILE A C 1
ATOM 1364 O O . ILE A 1 175 ? 2.600 -12.718 3.692 1.00 98.38 175 ILE A O 1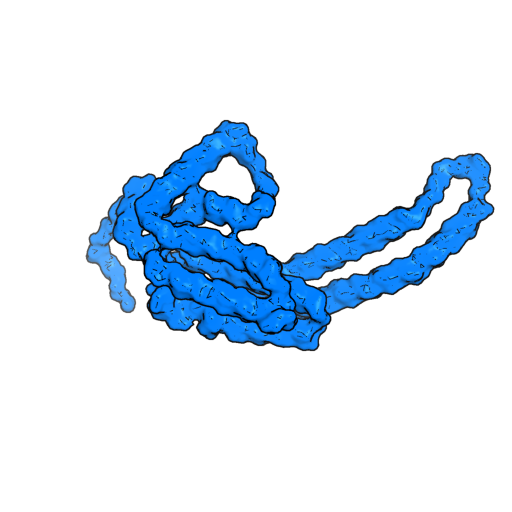
ATOM 1368 N N . LEU A 1 176 ? 1.471 -10.989 4.572 1.00 98.44 176 LEU A N 1
ATOM 1369 C CA . LEU A 1 176 ? 1.565 -10.145 3.378 1.00 98.44 176 LEU A CA 1
ATOM 1370 C C . LEU A 1 176 ? 3.027 -9.822 3.033 1.00 98.44 176 LEU A C 1
ATOM 1372 O O . LEU A 1 176 ? 3.412 -9.854 1.862 1.00 98.44 176 LEU A O 1
ATOM 1376 N N . SER A 1 177 ? 3.848 -9.521 4.039 1.00 98.44 177 SER A N 1
ATOM 1377 C CA . SER A 1 177 ? 5.265 -9.208 3.848 1.00 98.44 177 SER A CA 1
ATOM 1378 C C . SER A 1 177 ? 6.028 -10.416 3.305 1.00 98.44 177 SER A C 1
ATOM 1380 O O . SER A 1 177 ? 6.700 -10.311 2.275 1.00 98.44 177 SER A O 1
ATOM 1382 N N . ASP A 1 178 ? 5.858 -11.579 3.930 1.00 98.44 178 ASP A N 1
ATOM 1383 C CA . ASP A 1 178 ? 6.483 -12.833 3.512 1.00 98.44 178 ASP A CA 1
ATOM 1384 C C . ASP A 1 178 ? 6.059 -13.250 2.103 1.00 98.44 178 ASP A C 1
ATOM 1386 O O . ASP A 1 178 ? 6.893 -13.696 1.305 1.00 98.44 178 ASP A O 1
ATOM 1390 N N . PHE A 1 179 ? 4.787 -13.037 1.758 1.00 98.44 179 PHE A N 1
ATOM 1391 C CA . PHE A 1 179 ? 4.260 -13.284 0.420 1.00 98.44 179 PHE A CA 1
ATOM 1392 C C . PHE A 1 179 ? 5.015 -12.484 -0.653 1.00 98.44 179 PHE A C 1
ATOM 1394 O O . PHE A 1 179 ? 5.418 -13.043 -1.675 1.00 98.44 179 PHE A O 1
ATOM 1401 N N . PHE A 1 180 ? 5.275 -11.192 -0.420 1.00 98.25 180 PHE A N 1
ATOM 1402 C CA . PHE A 1 180 ? 6.004 -10.351 -1.378 1.00 98.25 180 PHE A CA 1
ATOM 1403 C C . PHE A 1 180 ? 7.526 -10.558 -1.355 1.00 98.25 180 PHE A C 1
ATOM 1405 O O . PHE A 1 180 ? 8.177 -10.341 -2.382 1.00 98.25 180 PHE A O 1
ATOM 1412 N N . ILE A 1 181 ? 8.103 -11.002 -0.233 1.00 97.94 181 ILE A N 1
ATOM 1413 C CA . ILE A 1 181 ? 9.514 -11.423 -0.150 1.00 97.94 181 ILE A CA 1
ATOM 1414 C C . ILE A 1 181 ? 9.725 -12.747 -0.906 1.00 97.94 181 ILE A C 1
ATOM 1416 O O . ILE A 1 181 ? 10.766 -12.949 -1.542 1.00 97.94 181 ILE A O 1
ATOM 1420 N N . ALA A 1 182 ? 8.736 -13.646 -0.864 1.00 95.50 182 ALA A N 1
ATOM 1421 C CA . ALA A 1 182 ? 8.709 -14.931 -1.562 1.00 95.50 182 ALA A CA 1
ATOM 1422 C C . ALA A 1 182 ? 9.993 -15.761 -1.355 1.00 95.50 182 ALA A C 1
ATOM 1424 O O . ALA A 1 182 ? 10.624 -16.219 -2.312 1.00 95.50 182 ALA A O 1
ATOM 1425 N N . GLY A 1 183 ? 10.447 -15.892 -0.102 1.00 91.38 183 GLY A N 1
ATOM 1426 C CA . GLY A 1 183 ? 11.675 -16.628 0.235 1.00 91.38 183 GLY A CA 1
ATOM 1427 C C . GLY A 1 183 ? 12.945 -16.065 -0.424 1.00 91.38 183 GLY A C 1
ATOM 1428 O O . GLY A 1 183 ? 13.881 -16.814 -0.707 1.00 91.38 183 GLY A O 1
ATOM 1429 N N . GLY A 1 184 ? 12.964 -14.764 -0.730 1.00 90.38 184 GLY A N 1
ATOM 1430 C CA . GLY A 1 184 ? 14.075 -14.070 -1.386 1.00 90.38 184 GLY A CA 1
ATOM 1431 C C . GLY A 1 184 ? 14.048 -14.121 -2.917 1.00 90.38 184 GLY A C 1
ATOM 1432 O O . GLY A 1 184 ? 14.982 -13.638 -3.553 1.00 90.38 184 GLY A O 1
ATOM 1433 N N . GLN A 1 185 ? 13.009 -14.702 -3.525 1.00 90.00 185 GLN A N 1
ATOM 1434 C CA . GLN A 1 185 ? 12.804 -14.668 -4.981 1.00 90.00 185 GLN A CA 1
ATOM 1435 C C . GLN A 1 185 ? 11.945 -13.477 -5.441 1.00 90.00 185 GLN A C 1
ATOM 1437 O O . GLN A 1 185 ? 11.841 -13.234 -6.647 1.00 90.00 185 GLN A O 1
ATOM 1442 N N . GLY A 1 186 ? 11.321 -12.761 -4.501 1.00 94.50 186 GLY A N 1
ATOM 1443 C CA . GLY A 1 186 ? 10.446 -11.621 -4.754 1.00 94.50 186 GLY A CA 1
ATOM 1444 C C . GLY A 1 186 ? 11.141 -10.272 -4.567 1.00 94.50 186 GLY A C 1
ATOM 1445 O O . GLY A 1 186 ? 12.193 -9.994 -5.150 1.00 94.50 186 GLY A O 1
ATOM 1446 N N . LEU A 1 187 ? 10.498 -9.405 -3.789 1.00 97.19 187 LEU A N 1
ATOM 1447 C CA . LEU A 1 187 ? 11.011 -8.089 -3.424 1.00 97.19 187 LEU A CA 1
ATOM 1448 C C . LEU A 1 187 ? 12.075 -8.184 -2.325 1.00 97.19 187 LEU A C 1
ATOM 1450 O O . LEU A 1 187 ? 12.111 -9.129 -1.539 1.00 97.19 187 LEU A O 1
ATOM 1454 N N . ASP A 1 188 ? 12.931 -7.165 -2.261 1.00 96.81 188 ASP A N 1
ATOM 1455 C CA . ASP A 1 188 ? 13.879 -7.010 -1.160 1.00 96.81 188 ASP A CA 1
ATOM 1456 C C . ASP A 1 188 ? 13.144 -6.715 0.158 1.00 96.81 188 ASP A C 1
ATOM 1458 O O . ASP A 1 188 ? 12.189 -5.937 0.184 1.00 96.81 188 ASP A O 1
ATOM 1462 N N . ALA A 1 189 ? 13.608 -7.309 1.260 1.00 97.31 189 ALA A N 1
ATOM 1463 C CA . ALA A 1 189 ? 12.952 -7.187 2.560 1.00 97.31 189 ALA A CA 1
ATOM 1464 C C . ALA A 1 189 ? 12.913 -5.739 3.077 1.00 97.31 189 ALA A C 1
ATOM 1466 O O . ALA A 1 189 ? 11.918 -5.339 3.678 1.00 97.31 189 ALA A O 1
ATOM 1467 N N . ALA A 1 190 ? 13.945 -4.925 2.811 1.00 96.62 190 ALA A N 1
ATOM 1468 C CA . ALA A 1 190 ? 13.937 -3.520 3.214 1.00 96.62 190 ALA A CA 1
ATOM 1469 C C . ALA A 1 190 ? 12.901 -2.722 2.412 1.00 96.62 190 ALA A C 1
ATOM 1471 O O . ALA A 1 190 ? 12.208 -1.874 2.970 1.00 96.62 190 ALA A O 1
ATOM 1472 N N . MET A 1 191 ? 12.742 -3.039 1.122 1.00 95.88 191 MET A N 1
ATOM 1473 C CA . MET A 1 191 ? 11.694 -2.446 0.291 1.00 95.88 191 MET A CA 1
ATOM 1474 C C . MET A 1 191 ? 10.295 -2.849 0.764 1.00 95.88 191 MET A C 1
ATOM 1476 O O . MET A 1 191 ? 9.405 -2.006 0.796 1.00 95.88 191 MET A O 1
ATOM 1480 N N . VAL A 1 192 ? 10.081 -4.113 1.135 1.00 98.06 192 VAL A N 1
ATOM 1481 C CA . VAL A 1 192 ? 8.788 -4.566 1.673 1.00 98.06 192 VAL A CA 1
ATOM 1482 C C . VAL A 1 192 ? 8.479 -3.851 2.985 1.00 98.06 192 VAL A C 1
ATOM 1484 O O . VAL A 1 192 ? 7.404 -3.267 3.099 1.00 98.06 192 VAL A O 1
ATOM 1487 N N . ALA A 1 193 ? 9.443 -3.795 3.910 1.00 96.94 193 ALA A N 1
ATOM 1488 C CA . ALA A 1 193 ? 9.315 -3.078 5.177 1.00 96.94 193 ALA A CA 1
ATOM 1489 C C . ALA A 1 193 ? 8.943 -1.596 4.978 1.00 96.94 193 ALA A C 1
ATOM 1491 O O . ALA A 1 193 ? 8.053 -1.089 5.654 1.00 96.94 193 ALA A O 1
ATOM 1492 N N . GLU A 1 194 ? 9.566 -0.913 4.010 1.00 95.62 194 GLU A N 1
ATOM 1493 C CA . GLU A 1 194 ? 9.224 0.471 3.650 1.00 95.62 194 GLU A CA 1
ATOM 1494 C C . GLU A 1 194 ? 7.764 0.601 3.186 1.00 95.62 194 GLU A C 1
ATOM 1496 O O . GLU A 1 194 ? 7.070 1.537 3.579 1.00 95.62 194 GLU A O 1
ATOM 1501 N N . ARG A 1 195 ? 7.276 -0.335 2.361 1.00 95.69 195 ARG A N 1
ATOM 1502 C CA . ARG A 1 195 ? 5.924 -0.272 1.778 1.00 95.69 195 ARG A CA 1
ATOM 1503 C C . ARG A 1 195 ? 4.824 -0.634 2.775 1.00 95.69 195 ARG A C 1
ATOM 1505 O O . ARG A 1 195 ? 3.718 -0.120 2.633 1.00 95.69 195 ARG A O 1
ATOM 1512 N N . VAL A 1 196 ? 5.106 -1.487 3.762 1.00 97.44 196 VAL A N 1
ATOM 1513 C CA . VAL A 1 196 ? 4.136 -1.859 4.813 1.00 97.44 196 VAL A CA 1
ATOM 1514 C C . VAL A 1 196 ? 4.165 -0.924 6.022 1.00 97.44 196 VAL A C 1
ATOM 1516 O O . VAL A 1 196 ? 3.198 -0.905 6.781 1.00 97.44 196 VAL A O 1
ATOM 1519 N N . ALA A 1 197 ? 5.210 -0.101 6.177 1.00 96.56 197 ALA A N 1
ATOM 1520 C CA . ALA A 1 197 ? 5.360 0.820 7.305 1.00 96.56 197 ALA A CA 1
ATOM 1521 C C . ALA A 1 197 ? 4.111 1.682 7.602 1.00 96.56 197 ALA A C 1
ATOM 1523 O O . ALA A 1 197 ? 3.747 1.768 8.778 1.00 96.56 197 ALA A O 1
ATOM 1524 N N . PRO A 1 198 ? 3.379 2.231 6.605 1.00 96.06 198 PRO A N 1
ATOM 1525 C CA . PRO A 1 198 ? 2.145 2.973 6.871 1.00 96.06 198 PRO A CA 1
ATOM 1526 C C . PRO A 1 198 ? 1.051 2.141 7.557 1.00 96.06 198 PRO A C 1
ATOM 1528 O O . PRO A 1 198 ? 0.339 2.657 8.420 1.00 96.06 198 PRO A O 1
ATOM 1531 N N . MET A 1 199 ? 0.932 0.850 7.221 1.00 96.81 199 MET A N 1
ATOM 1532 C CA . MET A 1 199 ? 0.000 -0.059 7.896 1.00 96.81 199 MET A CA 1
ATOM 1533 C C . MET A 1 199 ? 0.446 -0.319 9.332 1.00 96.81 199 MET A C 1
ATOM 1535 O O . MET A 1 199 ? -0.354 -0.193 10.253 1.00 96.81 199 MET A O 1
ATOM 1539 N N . THR A 1 200 ? 1.728 -0.616 9.553 1.00 96.88 200 THR A N 1
ATOM 1540 C CA . THR A 1 200 ? 2.265 -0.825 10.906 1.00 96.88 200 THR A CA 1
ATOM 1541 C C . THR A 1 200 ? 2.086 0.421 11.781 1.00 96.88 200 THR A C 1
ATOM 1543 O O . THR A 1 200 ? 1.695 0.319 12.944 1.00 96.88 200 THR A O 1
ATOM 1546 N N . ALA A 1 201 ? 2.292 1.614 11.216 1.00 96.75 201 ALA A N 1
ATOM 1547 C CA . ALA A 1 201 ? 2.009 2.876 11.890 1.00 96.75 201 ALA A CA 1
ATOM 1548 C C . ALA A 1 201 ? 0.518 3.005 12.243 1.00 96.75 201 ALA A C 1
ATOM 1550 O O . ALA A 1 201 ? 0.191 3.353 13.378 1.00 96.75 201 ALA A O 1
ATOM 1551 N N . LEU A 1 202 ? -0.393 2.661 11.327 1.00 96.88 202 LEU A N 1
ATOM 1552 C CA . LEU A 1 202 ? -1.831 2.659 11.598 1.00 96.88 202 LEU A CA 1
ATOM 1553 C C . LEU A 1 202 ? -2.201 1.690 12.734 1.00 96.88 202 LEU A C 1
ATOM 1555 O O . LEU A 1 202 ? -2.903 2.093 13.663 1.00 96.88 202 LEU A O 1
ATOM 1559 N N . LEU A 1 203 ? -1.698 0.452 12.711 1.00 97.06 203 LEU A N 1
ATOM 1560 C CA . LEU A 1 203 ? -1.958 -0.537 13.764 1.00 97.06 203 LEU A CA 1
ATOM 1561 C C . LEU A 1 203 ? -1.445 -0.061 15.131 1.00 97.06 203 LEU A C 1
ATOM 1563 O O . LEU A 1 203 ? -2.126 -0.238 16.142 1.00 97.06 203 LEU A O 1
ATOM 1567 N N . SER A 1 204 ? -0.319 0.662 15.162 1.00 96.62 204 SER A N 1
ATOM 1568 C CA . SER A 1 204 ? 0.186 1.287 16.391 1.00 96.62 204 SER A CA 1
ATOM 1569 C C . SER A 1 204 ? -0.754 2.359 16.961 1.00 96.62 204 SER A C 1
ATOM 1571 O O . SER A 1 204 ? -0.845 2.512 18.176 1.00 96.62 204 SER A O 1
ATOM 1573 N N . ILE A 1 205 ? -1.493 3.082 16.109 1.00 96.50 205 ILE A N 1
ATOM 1574 C CA . ILE A 1 205 ? -2.536 4.019 16.551 1.00 96.50 205 ILE A CA 1
ATOM 1575 C C . ILE A 1 205 ? -3.752 3.228 17.041 1.00 96.50 205 ILE A C 1
ATOM 1577 O O . ILE A 1 205 ? -4.285 3.515 18.112 1.00 96.50 205 ILE A O 1
ATOM 1581 N N . MET A 1 206 ? -4.182 2.213 16.288 1.00 96.12 206 MET A N 1
ATOM 1582 C CA . MET A 1 206 ? -5.348 1.389 16.623 1.00 96.12 206 MET A CA 1
ATOM 1583 C C . MET A 1 206 ? -5.185 0.622 17.950 1.00 96.12 206 MET A C 1
ATOM 1585 O O . MET A 1 206 ? -6.186 0.370 18.628 1.00 96.12 206 MET A O 1
ATOM 1589 N N . SER A 1 207 ? -3.951 0.307 18.358 1.00 96.31 207 SER A N 1
ATOM 1590 C CA . SER A 1 207 ? -3.641 -0.387 19.617 1.00 96.31 207 SER A CA 1
ATOM 1591 C C . SER A 1 207 ? -3.779 0.476 20.873 1.00 96.31 207 SER A C 1
ATOM 1593 O O . SER A 1 207 ? -3.947 -0.057 21.974 1.00 96.31 207 SER A O 1
ATOM 1595 N N . LEU A 1 208 ? -3.765 1.805 20.731 1.00 96.50 208 LEU A N 1
ATOM 1596 C CA . LEU A 1 208 ? -3.885 2.732 21.856 1.00 96.50 208 LEU A CA 1
ATOM 1597 C C . LEU A 1 208 ? -5.202 2.541 22.610 1.00 96.50 208 LEU A C 1
ATOM 1599 O O . LEU A 1 208 ? -6.197 2.059 22.066 1.00 96.50 208 LEU A O 1
ATOM 1603 N N . SER A 1 209 ? -5.258 2.956 23.876 1.00 95.69 209 SER A N 1
ATOM 1604 C CA . SER A 1 209 ? -6.531 3.000 24.598 1.00 95.69 209 SER A CA 1
ATOM 1605 C C . SER A 1 209 ? -7.433 4.103 24.033 1.00 95.69 209 SER A C 1
ATOM 1607 O O . SER A 1 209 ? -6.958 5.086 23.466 1.00 95.69 209 SER A O 1
ATOM 1609 N N . THR A 1 210 ? -8.750 3.991 24.213 1.00 95.81 210 THR A N 1
ATOM 1610 C CA . THR A 1 210 ? -9.684 5.048 23.789 1.00 95.81 210 THR A CA 1
ATOM 1611 C C . THR A 1 210 ? -9.363 6.393 24.445 1.00 95.81 210 THR A C 1
ATOM 1613 O O . THR A 1 210 ? -9.463 7.433 23.799 1.00 95.81 210 THR A O 1
ATOM 1616 N N . ASN A 1 211 ? -8.917 6.386 25.705 1.00 96.06 211 ASN A N 1
ATOM 1617 C CA . ASN A 1 211 ? -8.502 7.607 26.395 1.00 96.06 211 ASN A CA 1
ATOM 1618 C C . ASN A 1 211 ? -7.290 8.247 25.703 1.00 96.06 211 ASN A C 1
ATOM 1620 O O . ASN A 1 211 ? -7.316 9.443 25.417 1.00 96.06 211 ASN A O 1
ATOM 1624 N N . ASP A 1 212 ? -6.273 7.450 25.372 1.00 96.75 212 ASP A N 1
ATOM 1625 C CA . ASP A 1 212 ? -5.068 7.946 24.701 1.00 96.75 212 ASP A CA 1
ATOM 1626 C C . ASP A 1 212 ? -5.369 8.428 23.282 1.00 96.75 212 ASP A C 1
ATOM 1628 O O . ASP A 1 212 ? -4.892 9.489 22.894 1.00 96.75 212 ASP A O 1
ATOM 1632 N N . LEU A 1 213 ? -6.224 7.721 22.533 1.00 96.50 213 LEU A N 1
ATOM 1633 C CA . LEU A 1 213 ? -6.677 8.162 21.210 1.00 96.50 213 LEU A CA 1
ATOM 1634 C C . LEU A 1 213 ? -7.327 9.545 21.260 1.00 96.50 213 LEU A C 1
ATOM 1636 O O . LEU A 1 213 ? -6.982 10.424 20.473 1.00 96.50 213 LEU A O 1
ATOM 1640 N N . THR A 1 214 ? -8.264 9.751 22.188 1.00 96.75 214 THR A N 1
ATOM 1641 C CA . THR A 1 214 ? -8.978 11.032 22.300 1.00 96.75 214 THR A CA 1
ATOM 1642 C C . THR A 1 214 ? -8.050 12.175 22.705 1.00 96.75 214 THR A C 1
ATOM 1644 O O . THR A 1 214 ? -8.134 13.261 22.133 1.00 96.75 214 THR A O 1
ATOM 1647 N N . LYS A 1 215 ? -7.106 11.917 23.618 1.00 96.88 215 LYS A N 1
ATOM 1648 C CA . LYS A 1 215 ? -6.072 12.881 24.001 1.00 96.88 215 LYS A CA 1
ATOM 1649 C C . LYS A 1 215 ? -5.135 13.201 22.832 1.00 96.88 215 LYS A C 1
ATOM 1651 O O . LYS A 1 215 ? -4.890 14.373 22.553 1.00 96.88 215 LYS A O 1
ATOM 1656 N N . ASN A 1 216 ? -4.655 12.181 22.121 1.00 96.06 216 ASN A N 1
ATOM 1657 C CA . ASN A 1 216 ? -3.782 12.348 20.959 1.00 96.06 216 ASN A CA 1
ATOM 1658 C C . ASN A 1 216 ? -4.466 13.168 19.865 1.00 96.06 216 ASN A C 1
ATOM 1660 O O . ASN A 1 216 ? -3.846 14.081 19.324 1.00 96.06 216 ASN A O 1
ATOM 1664 N N . TYR A 1 217 ? -5.749 12.908 19.598 1.00 96.50 217 TYR A N 1
ATOM 1665 C CA . TYR A 1 217 ? -6.540 13.705 18.666 1.00 96.50 217 TYR A CA 1
ATOM 1666 C C . TYR A 1 217 ? -6.574 15.187 19.065 1.00 96.50 217 TYR A C 1
ATOM 1668 O O . TYR A 1 217 ? -6.333 16.052 18.227 1.00 96.50 217 TYR A O 1
ATOM 1676 N N . GLU A 1 218 ? -6.852 15.502 20.334 1.00 95.50 218 GLU A N 1
ATOM 1677 C CA . GLU A 1 218 ? -6.913 16.890 20.812 1.00 95.50 218 GLU A CA 1
ATOM 1678 C C . GLU A 1 218 ? -5.562 17.606 20.686 1.00 95.50 218 GLU A C 1
ATOM 1680 O O . GLU A 1 218 ? -5.501 18.753 20.228 1.00 95.50 218 GLU A O 1
ATOM 1685 N N . GLU A 1 219 ? -4.469 16.925 21.038 1.00 94.50 219 GLU A N 1
ATOM 1686 C CA . GLU A 1 219 ? -3.114 17.457 20.899 1.00 94.50 219 GLU A CA 1
ATOM 1687 C C . GLU A 1 219 ? -2.732 17.689 19.430 1.00 94.50 219 GLU A C 1
ATOM 1689 O O . GLU A 1 219 ? -2.198 18.750 19.097 1.00 94.50 219 GLU A O 1
ATOM 1694 N N . GLN A 1 220 ? -3.013 16.723 18.549 1.00 93.88 220 GLN A N 1
ATOM 1695 C CA . GLN A 1 220 ? -2.744 16.812 17.110 1.00 93.88 220 GLN A CA 1
ATOM 1696 C C . GLN A 1 220 ? -3.568 17.929 16.464 1.00 93.88 220 GLN A C 1
ATOM 1698 O O . GLN A 1 220 ? -2.995 18.817 15.838 1.00 93.88 220 GLN A O 1
ATOM 1703 N N . ALA A 1 221 ? -4.882 17.964 16.700 1.00 92.31 221 ALA A N 1
ATOM 1704 C CA . ALA A 1 221 ? -5.772 18.980 16.142 1.00 92.31 221 ALA A CA 1
ATOM 1705 C C . ALA A 1 221 ? -5.375 20.399 16.582 1.00 92.31 221 ALA A C 1
ATOM 1707 O O . ALA A 1 221 ? -5.422 21.339 15.789 1.00 92.31 221 ALA A O 1
ATOM 1708 N N . THR A 1 222 ? -4.932 20.566 17.834 1.00 92.56 222 THR A N 1
ATOM 1709 C CA . THR A 1 222 ? -4.443 21.860 18.334 1.00 92.56 222 THR A CA 1
ATOM 1710 C C . THR A 1 222 ? -3.143 22.276 17.640 1.00 92.56 222 THR A C 1
ATOM 1712 O O . THR A 1 222 ? -3.006 23.432 17.234 1.00 92.56 222 THR A O 1
ATOM 1715 N N . LYS A 1 223 ? -2.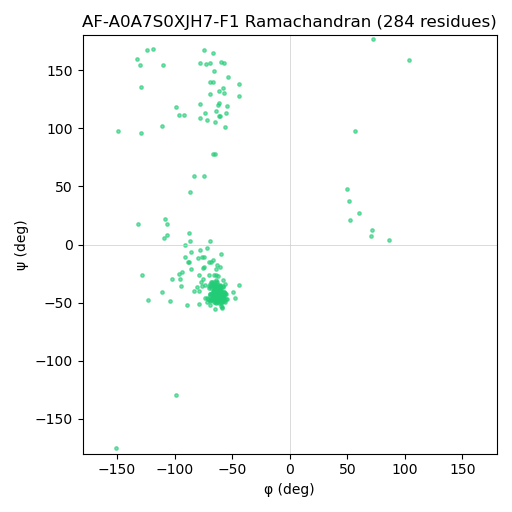192 21.345 17.473 1.00 89.75 223 LYS A N 1
ATOM 1716 C CA . LYS A 1 223 ? -0.923 21.597 16.768 1.00 89.75 223 LYS A CA 1
ATOM 1717 C C . LYS A 1 223 ? -1.154 21.945 15.295 1.00 89.75 223 LYS A C 1
ATOM 1719 O O . LYS A 1 223 ? -0.580 22.916 14.807 1.00 89.75 223 LYS A O 1
ATOM 1724 N N . GLU A 1 224 ? -2.013 21.196 14.611 1.00 89.06 224 GLU A N 1
ATOM 1725 C CA . GLU A 1 224 ? -2.366 21.409 13.204 1.00 89.06 224 GLU A CA 1
ATOM 1726 C C . GLU A 1 224 ? -3.075 22.757 12.997 1.00 89.06 224 GLU A C 1
ATOM 1728 O O . GLU A 1 224 ? -2.703 23.518 12.102 1.00 89.06 224 GLU A O 1
ATOM 1733 N N . ALA A 1 225 ? -4.020 23.119 13.872 1.00 87.25 225 ALA A N 1
ATOM 1734 C CA . ALA A 1 225 ? -4.679 24.426 13.835 1.00 87.25 225 ALA A CA 1
ATOM 1735 C C . ALA A 1 225 ? -3.690 25.582 14.069 1.00 87.25 225 ALA A C 1
ATOM 1737 O O . ALA A 1 225 ? -3.727 26.586 13.355 1.00 87.25 225 ALA A O 1
ATOM 1738 N N . ALA A 1 226 ? -2.765 25.437 15.024 1.00 86.56 226 ALA A N 1
ATOM 1739 C CA . ALA A 1 226 ? -1.723 26.432 15.271 1.00 86.56 226 ALA A CA 1
ATOM 1740 C C . ALA A 1 226 ? -0.782 26.596 14.062 1.00 86.56 226 ALA A C 1
ATOM 1742 O O . ALA A 1 226 ? -0.426 27.721 13.707 1.00 86.56 226 ALA A O 1
ATOM 1743 N N . ALA A 1 227 ? -0.416 25.499 13.392 1.00 83.44 227 ALA A N 1
ATOM 1744 C CA . ALA A 1 227 ? 0.386 25.528 12.169 1.00 83.44 227 ALA A CA 1
ATOM 1745 C C . ALA A 1 227 ? -0.357 26.183 10.987 1.00 83.44 227 ALA A C 1
ATOM 1747 O O . ALA A 1 227 ? 0.248 26.911 10.198 1.00 83.44 227 ALA A O 1
ATOM 1748 N N . ALA A 1 228 ? -1.675 25.984 10.882 1.00 79.56 228 ALA A N 1
ATOM 1749 C CA . ALA A 1 228 ? -2.498 26.644 9.871 1.00 79.56 228 ALA A CA 1
ATOM 1750 C C . ALA A 1 228 ? -2.542 28.172 10.066 1.00 79.56 228 ALA A C 1
ATOM 1752 O O . ALA A 1 228 ? -2.447 28.927 9.098 1.00 79.56 228 ALA A O 1
ATOM 1753 N N . MET A 1 229 ? -2.611 28.643 11.317 1.00 77.94 229 MET A N 1
ATOM 1754 C CA . MET A 1 229 ? -2.645 30.075 11.646 1.00 77.94 229 MET A CA 1
ATOM 1755 C C . MET A 1 229 ? -1.319 30.805 11.389 1.00 77.94 229 MET A C 1
ATOM 1757 O O . MET A 1 229 ? -1.326 32.010 11.145 1.00 77.94 229 MET A O 1
ATOM 1761 N N . THR A 1 230 ? -0.182 30.106 11.427 1.00 78.88 230 THR A N 1
ATOM 1762 C CA . THR A 1 230 ? 1.146 30.698 11.178 1.00 78.88 230 THR A CA 1
ATOM 1763 C C . THR A 1 230 ? 1.534 30.726 9.697 1.00 78.88 230 THR A C 1
ATOM 1765 O O . THR A 1 230 ? 2.636 31.156 9.362 1.00 78.88 230 THR A O 1
ATOM 1768 N N . GLY A 1 231 ? 0.644 30.297 8.792 1.00 59.62 231 GLY A N 1
ATOM 1769 C CA . GLY A 1 231 ? 0.923 30.245 7.354 1.00 59.62 231 GLY A CA 1
ATOM 1770 C C . GLY A 1 231 ? 1.906 29.140 6.955 1.00 59.62 231 GLY A C 1
ATOM 1771 O O . GLY A 1 231 ? 2.362 29.117 5.815 1.00 59.62 231 GLY A O 1
ATOM 1772 N N . ALA A 1 232 ? 2.208 28.196 7.856 1.00 60.31 232 ALA A N 1
ATOM 1773 C CA . ALA A 1 232 ? 3.042 27.027 7.564 1.00 60.31 232 ALA A CA 1
ATOM 1774 C C . ALA A 1 232 ? 2.334 25.992 6.660 1.00 60.31 232 ALA A C 1
ATOM 1776 O O . ALA A 1 232 ? 2.938 25.005 6.253 1.00 60.31 232 ALA A O 1
ATOM 1777 N N . HIS A 1 233 ? 1.067 26.237 6.315 1.00 51.19 233 HIS A N 1
ATOM 1778 C CA . HIS A 1 233 ? 0.213 25.402 5.471 1.00 51.19 233 HIS A CA 1
ATOM 1779 C C . HIS A 1 233 ? 0.365 25.714 3.967 1.00 51.19 233 HIS A C 1
ATOM 1781 O O . HIS A 1 233 ? -0.613 25.821 3.229 1.00 51.19 233 HIS A O 1
ATOM 1787 N N . ALA A 1 234 ? 1.598 25.866 3.476 1.00 49.62 234 ALA A N 1
ATOM 1788 C CA . ALA A 1 234 ? 1.841 25.465 2.088 1.00 49.62 234 ALA A CA 1
ATOM 1789 C C . ALA A 1 234 ? 1.643 23.939 2.029 1.00 49.62 234 ALA A C 1
ATOM 1791 O O . ALA A 1 234 ? 1.920 23.303 3.047 1.00 49.62 234 ALA A O 1
ATOM 1792 N N . PRO A 1 235 ? 1.187 23.331 0.914 1.00 45.81 235 PRO A N 1
ATOM 1793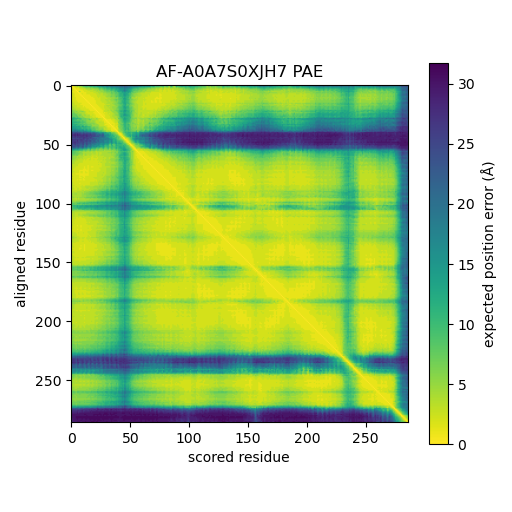 C CA . PRO A 1 235 ? 1.179 21.877 0.794 1.00 45.81 235 PRO A CA 1
ATOM 1794 C C . PRO A 1 235 ? 2.614 21.414 1.032 1.00 45.81 235 PRO A C 1
ATOM 1796 O O . PRO A 1 235 ? 3.499 21.604 0.192 1.00 45.81 235 PRO A O 1
ATOM 1799 N N . SER A 1 236 ? 2.868 20.933 2.246 1.00 48.59 236 SER A N 1
ATOM 1800 C CA . SER A 1 236 ? 4.159 20.427 2.647 1.00 48.59 236 SER A CA 1
ATOM 1801 C C . SER A 1 236 ? 4.471 19.326 1.655 1.00 48.59 236 SER A C 1
ATOM 1803 O O . SER A 1 236 ? 3.615 18.489 1.361 1.00 48.59 236 SER A O 1
ATOM 1805 N N . LYS A 1 237 ? 5.678 19.359 1.077 1.00 46.88 237 LYS A N 1
ATOM 1806 C CA . LYS A 1 237 ? 6.189 18.189 0.360 1.00 46.88 237 LYS A CA 1
ATOM 1807 C C . LYS A 1 237 ? 5.886 16.962 1.232 1.00 46.88 237 LYS A C 1
ATOM 1809 O O . LYS A 1 237 ? 6.060 17.103 2.447 1.00 46.88 237 LYS A O 1
ATOM 1814 N N . PRO A 1 238 ? 5.436 15.833 0.648 1.00 47.09 238 PRO A N 1
ATOM 1815 C CA . PRO A 1 238 ? 5.217 14.607 1.411 1.00 47.09 238 PRO A CA 1
ATOM 1816 C C . PRO A 1 238 ? 6.413 14.416 2.338 1.00 47.09 238 PRO A C 1
ATOM 1818 O O . PRO A 1 238 ? 7.562 14.617 1.907 1.00 47.09 238 PRO A O 1
ATOM 1821 N N . SER A 1 239 ? 6.137 14.216 3.625 1.00 51.84 239 SER A N 1
ATOM 1822 C CA . SER A 1 239 ? 7.184 14.164 4.635 1.00 51.84 239 SER A CA 1
ATOM 1823 C C . SER A 1 239 ? 8.223 13.126 4.227 1.00 51.84 239 SER A C 1
ATOM 1825 O O . SER A 1 239 ? 7.905 12.089 3.653 1.00 51.84 239 SER A O 1
ATOM 1827 N N . SER A 1 240 ? 9.497 13.393 4.517 1.00 52.16 240 SER A N 1
ATOM 1828 C CA . SER A 1 240 ? 10.552 12.395 4.293 1.00 52.16 240 SER A CA 1
ATOM 1829 C C . SER A 1 240 ? 10.330 11.120 5.113 1.00 52.16 240 SER A C 1
ATOM 1831 O O . SER A 1 240 ? 10.917 10.091 4.803 1.00 52.16 240 SER A O 1
ATOM 1833 N N . ASP A 1 241 ? 9.515 11.215 6.166 1.00 56.75 241 ASP A N 1
ATOM 1834 C CA . ASP A 1 241 ? 8.994 10.083 6.917 1.00 56.75 241 ASP A CA 1
ATOM 1835 C C . ASP A 1 241 ? 7.632 9.657 6.330 1.00 56.75 241 ASP A C 1
ATOM 1837 O O . ASP A 1 241 ? 6.669 10.416 6.468 1.00 56.75 241 ASP A O 1
ATOM 1841 N N . PRO A 1 242 ? 7.520 8.477 5.695 1.00 57.53 242 PRO A N 1
ATOM 1842 C CA . PRO A 1 242 ? 6.251 7.968 5.168 1.00 57.53 242 PRO A CA 1
ATOM 1843 C C . PRO A 1 242 ? 5.200 7.711 6.262 1.00 57.53 242 PRO A C 1
ATOM 1845 O O . PRO A 1 242 ? 4.012 7.645 5.958 1.00 57.53 242 PRO A O 1
ATOM 1848 N N . ASN A 1 243 ? 5.603 7.612 7.534 1.00 63.59 243 ASN A N 1
ATOM 1849 C CA . ASN A 1 243 ? 4.683 7.420 8.656 1.00 63.59 243 ASN A CA 1
ATOM 1850 C C . ASN A 1 243 ? 4.119 8.736 9.200 1.00 63.59 243 ASN A C 1
ATOM 1852 O O . ASN A 1 243 ? 3.073 8.735 9.850 1.00 63.59 243 ASN A O 1
ATOM 1856 N N . ALA A 1 244 ? 4.782 9.868 8.952 1.00 62.72 244 ALA A N 1
ATOM 1857 C CA . ALA A 1 244 ? 4.300 11.161 9.434 1.00 62.72 244 ALA A CA 1
ATOM 1858 C C . ALA A 1 244 ? 2.966 11.559 8.777 1.00 62.72 244 ALA A C 1
ATOM 1860 O O . ALA A 1 244 ? 2.148 12.214 9.421 1.00 62.72 244 ALA A O 1
ATOM 1861 N N . ASP A 1 245 ? 2.691 11.060 7.568 1.00 75.62 245 ASP A N 1
ATOM 1862 C CA . ASP A 1 245 ? 1.389 11.197 6.910 1.00 75.62 245 ASP A CA 1
ATOM 1863 C C . ASP A 1 245 ? 0.281 10.361 7.593 1.00 75.62 245 ASP A C 1
ATOM 1865 O O . ASP A 1 245 ? -0.898 10.618 7.364 1.00 75.62 245 ASP A O 1
ATOM 1869 N N . VAL A 1 246 ? 0.621 9.402 8.469 1.00 87.12 246 VAL A N 1
ATOM 1870 C CA . VAL A 1 246 ? -0.339 8.564 9.219 1.00 87.12 246 VAL A CA 1
ATOM 1871 C C . VAL A 1 246 ? -0.640 9.135 10.613 1.00 87.12 246 VAL A C 1
ATOM 1873 O O . VAL A 1 246 ? -1.775 9.065 11.078 1.00 87.12 246 VAL A O 1
ATOM 1876 N N . PHE A 1 247 ? 0.340 9.741 11.290 1.00 88.62 247 PHE A N 1
ATOM 1877 C CA . PHE A 1 247 ? 0.188 10.275 12.655 1.00 88.62 247 PHE A CA 1
ATOM 1878 C C . PHE A 1 247 ? -0.432 11.685 12.702 1.00 88.62 247 PHE A C 1
ATOM 1880 O O . PHE A 1 247 ? 0.160 12.619 13.247 1.00 88.62 247 PHE A O 1
ATOM 1887 N N . ASN A 1 248 ? -1.646 11.837 12.172 1.00 92.12 248 ASN A N 1
ATOM 1888 C CA . ASN A 1 248 ? -2.378 13.108 12.140 1.00 92.12 248 ASN A CA 1
ATOM 1889 C C . ASN A 1 248 ? -3.769 13.011 12.796 1.00 92.12 248 ASN A C 1
ATOM 1891 O O . ASN A 1 248 ? -4.276 11.919 13.073 1.00 92.12 248 ASN A O 1
ATOM 1895 N N . SER A 1 249 ? -4.391 14.167 13.052 1.00 94.06 249 SER A N 1
ATOM 1896 C CA . SER A 1 249 ? -5.690 14.229 13.734 1.00 94.06 249 SER A CA 1
ATOM 1897 C C . SER A 1 249 ? -6.819 13.565 12.935 1.00 94.06 249 SER A C 1
ATOM 1899 O O . SER A 1 249 ? -7.742 12.999 13.525 1.00 94.06 249 SER A O 1
ATOM 1901 N N . GLU A 1 250 ? -6.745 13.575 11.605 1.00 93.38 250 GLU A N 1
ATOM 1902 C CA . GLU A 1 250 ? -7.749 12.982 10.724 1.00 93.38 250 GLU A CA 1
ATOM 1903 C C . GLU A 1 250 ? -7.754 11.451 10.817 1.00 93.38 250 GLU A C 1
ATOM 1905 O O . GLU A 1 250 ? -8.810 10.852 11.031 1.00 93.38 250 GLU A O 1
ATOM 1910 N N . VAL A 1 251 ? -6.584 10.815 10.729 1.00 95.62 251 VAL A N 1
ATOM 1911 C CA . VAL A 1 251 ? -6.434 9.361 10.879 1.00 95.62 251 VAL A CA 1
ATOM 1912 C C . VAL A 1 251 ? -6.855 8.933 12.281 1.00 95.62 251 VAL A C 1
ATOM 1914 O O . VAL A 1 251 ? -7.673 8.023 12.414 1.00 95.62 251 VAL A O 1
ATOM 1917 N N . THR A 1 252 ? -6.390 9.625 13.327 1.00 96.44 252 THR A N 1
ATOM 1918 C CA . THR A 1 252 ? -6.784 9.325 14.713 1.00 96.44 252 THR A CA 1
ATOM 1919 C C . THR A 1 252 ? -8.303 9.408 14.893 1.00 96.44 252 THR A C 1
ATOM 1921 O O . THR A 1 252 ? -8.902 8.530 15.514 1.00 96.44 252 THR A O 1
ATOM 1924 N N . LEU A 1 253 ? -8.961 10.421 14.316 1.00 95.94 253 LEU A N 1
ATOM 1925 C CA . LEU A 1 253 ? -10.418 10.545 14.371 1.00 95.94 253 LEU A CA 1
ATOM 1926 C C . LEU A 1 253 ? -11.124 9.373 13.681 1.00 95.94 253 LEU A C 1
ATOM 1928 O O . LEU A 1 253 ? -12.068 8.821 14.245 1.00 95.94 253 LEU A O 1
ATOM 1932 N N . ARG A 1 254 ? -10.669 8.971 12.490 1.00 95.81 254 ARG A N 1
ATOM 1933 C CA . ARG A 1 254 ? -11.234 7.825 11.759 1.00 95.81 254 ARG A CA 1
ATOM 1934 C C . ARG A 1 254 ? -11.066 6.517 12.537 1.00 95.81 254 ARG A C 1
ATOM 1936 O O . ARG A 1 254 ? -12.027 5.762 12.664 1.00 95.81 254 ARG A O 1
ATOM 1943 N N . VAL A 1 255 ? -9.908 6.305 13.167 1.00 96.25 255 VAL A N 1
ATOM 1944 C CA . VAL A 1 255 ? -9.674 5.179 14.090 1.00 96.25 255 VAL A CA 1
ATOM 1945 C C . VAL A 1 255 ? -10.684 5.196 15.245 1.00 96.25 255 VAL A C 1
ATOM 1947 O O . VAL A 1 255 ? -11.290 4.169 15.544 1.00 96.25 255 VAL A O 1
ATOM 1950 N N . ILE A 1 256 ? -10.931 6.354 15.871 1.00 95.62 256 ILE A N 1
ATOM 1951 C CA . ILE A 1 256 ? -11.938 6.481 16.941 1.00 95.62 256 ILE A CA 1
ATOM 1952 C C . ILE A 1 256 ? -13.347 6.147 16.414 1.00 95.62 256 ILE A C 1
ATOM 1954 O O . ILE A 1 256 ? -14.106 5.469 17.108 1.00 95.62 256 ILE A O 1
ATOM 1958 N N . CYS A 1 257 ? -13.696 6.579 15.197 1.00 94.50 257 CYS A N 1
ATOM 1959 C CA . CYS A 1 257 ? -14.996 6.316 14.566 1.00 94.50 257 CYS A CA 1
ATOM 1960 C C . CYS A 1 257 ? -15.259 4.830 14.292 1.00 94.50 257 CYS A C 1
ATOM 1962 O O . CYS A 1 257 ? -16.396 4.384 14.438 1.00 94.50 257 CYS A O 1
ATOM 1964 N N . HIS A 1 258 ? -14.227 4.071 13.924 1.00 93.81 258 HIS A N 1
ATOM 1965 C CA . HIS A 1 258 ? -14.337 2.642 13.621 1.00 93.81 258 HIS A CA 1
ATOM 1966 C C . HIS A 1 258 ? -14.093 1.732 14.837 1.00 93.81 258 HIS A C 1
ATOM 1968 O O . HIS A 1 258 ? -14.225 0.509 14.740 1.00 93.81 258 HIS A O 1
ATOM 1974 N N . ARG A 1 259 ? -13.797 2.299 16.012 1.00 94.25 259 ARG A N 1
ATOM 1975 C CA . ARG A 1 259 ? -13.610 1.526 17.241 1.00 94.25 259 ARG A CA 1
ATOM 1976 C C . ARG A 1 259 ? -14.950 1.092 17.840 1.00 94.25 259 ARG A C 1
ATOM 1978 O O . ARG A 1 259 ? -15.760 1.921 18.256 1.00 94.25 259 ARG A O 1
ATOM 1985 N N . ALA A 1 260 ? -15.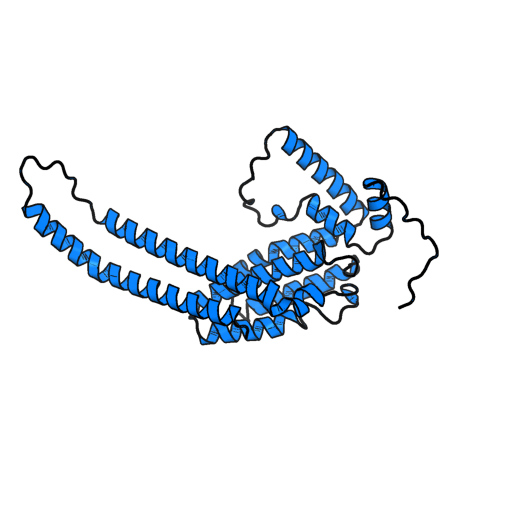142 -0.216 17.993 1.00 92.94 260 ALA A N 1
ATOM 1986 C CA . ALA A 1 260 ? -16.281 -0.839 18.667 1.00 92.94 260 ALA A CA 1
ATOM 1987 C C . ALA A 1 260 ? -16.195 -0.702 20.202 1.00 92.94 260 ALA A C 1
ATOM 1989 O O . ALA A 1 260 ? -16.177 -1.686 20.939 1.00 92.94 260 ALA A O 1
ATOM 1990 N N . ASP A 1 261 ? -16.146 0.537 20.694 1.00 92.94 261 ASP A N 1
ATOM 1991 C CA . ASP A 1 261 ? -16.108 0.876 22.116 1.00 92.94 261 ASP A CA 1
ATOM 1992 C C . ASP A 1 261 ? -17.189 1.917 22.461 1.00 92.94 261 ASP A C 1
ATOM 1994 O O . ASP A 1 261 ? -17.390 2.927 21.774 1.00 92.94 261 ASP A O 1
ATOM 1998 N N . HIS A 1 262 ? -17.884 1.688 23.577 1.00 93.75 262 HIS A N 1
ATOM 1999 C CA . HIS A 1 262 ? -18.876 2.616 24.102 1.00 93.75 262 HIS A CA 1
ATOM 2000 C C . HIS A 1 262 ? -18.260 3.971 24.476 1.00 93.75 262 HIS A C 1
ATOM 2002 O O . HIS A 1 262 ? -18.891 5.009 24.255 1.00 93.75 262 HIS A O 1
ATOM 2008 N N . ALA A 1 263 ? -17.034 3.985 25.012 1.00 95.00 263 ALA A N 1
ATOM 2009 C CA . ALA A 1 263 ? -16.353 5.227 25.370 1.00 95.00 263 ALA A CA 1
ATOM 2010 C C . ALA A 1 263 ? -16.040 6.078 24.127 1.00 95.00 263 ALA A C 1
ATOM 2012 O O . ALA A 1 263 ? -16.304 7.282 24.140 1.00 95.00 263 ALA A O 1
ATOM 2013 N N . ALA A 1 264 ? -15.594 5.447 23.034 1.00 94.56 264 ALA A N 1
ATOM 2014 C CA . ALA A 1 264 ? -15.331 6.115 21.759 1.00 94.56 264 ALA A CA 1
ATOM 2015 C C . ALA A 1 264 ? -16.617 6.744 21.203 1.00 94.56 264 ALA A C 1
ATOM 2017 O O . ALA A 1 264 ? -16.679 7.947 20.953 1.00 94.56 264 ALA A O 1
ATOM 2018 N N . SER A 1 265 ? -17.699 5.960 21.146 1.00 93.81 265 SER A N 1
ATOM 2019 C CA . SER A 1 265 ? -19.020 6.436 20.714 1.00 93.81 265 SER A CA 1
ATOM 2020 C C . SER A 1 265 ? -19.536 7.616 21.545 1.00 93.81 265 SER A C 1
ATOM 2022 O O . SER A 1 265 ? -20.113 8.565 21.007 1.00 93.81 265 SER A O 1
ATOM 2024 N N . LYS A 1 266 ? -19.361 7.565 22.871 1.00 95.19 266 LYS A N 1
ATOM 2025 C CA . LYS A 1 266 ? -19.769 8.643 23.780 1.00 95.19 266 LYS A CA 1
ATOM 2026 C C . LYS A 1 266 ? -18.953 9.912 23.534 1.00 95.19 266 LYS A C 1
ATOM 2028 O O . LYS A 1 266 ? -19.537 10.995 23.496 1.00 95.19 266 LYS A O 1
ATOM 2033 N N . TRP A 1 267 ? -17.640 9.776 23.355 1.00 95.94 267 TRP A N 1
ATOM 2034 C CA . TRP A 1 267 ? -16.751 10.901 23.086 1.00 95.94 267 TRP A CA 1
ATOM 2035 C C . TRP A 1 267 ? -17.085 11.579 21.753 1.00 95.94 267 TRP A C 1
ATOM 2037 O O . TRP A 1 267 ? -17.286 12.790 21.748 1.00 95.94 267 TRP A O 1
ATOM 2047 N N . ILE A 1 268 ? -17.272 10.823 20.662 1.00 95.00 268 ILE A N 1
ATOM 2048 C CA . ILE A 1 268 ? -17.634 11.385 19.344 1.00 95.00 268 ILE A CA 1
ATOM 2049 C C . ILE A 1 268 ? -18.931 12.199 19.448 1.00 95.00 268 ILE A C 1
ATOM 2051 O O . ILE A 1 268 ? -18.989 13.351 19.013 1.00 95.00 268 ILE A O 1
ATOM 2055 N N . LYS A 1 269 ? -19.974 11.627 20.069 1.00 93.81 269 LYS A N 1
ATOM 2056 C CA . LYS A 1 269 ? -21.271 12.306 20.232 1.00 93.81 269 LYS A CA 1
ATOM 2057 C C . LYS A 1 269 ? -21.141 13.617 21.002 1.00 93.81 269 LYS A C 1
ATOM 2059 O O . LYS A 1 269 ? -21.745 14.610 20.607 1.00 93.81 269 LYS A O 1
ATOM 2064 N N . ALA A 1 270 ? -20.345 13.625 22.072 1.00 93.69 270 ALA A N 1
ATOM 2065 C CA . ALA A 1 270 ? -20.092 14.826 22.859 1.00 93.69 270 ALA A CA 1
ATOM 2066 C C . ALA A 1 270 ? -19.264 15.863 22.079 1.00 93.69 270 ALA A C 1
ATOM 2068 O O . ALA A 1 270 ? -19.633 17.034 22.041 1.00 93.69 270 ALA A O 1
ATOM 2069 N N . ARG A 1 271 ? -18.179 15.438 21.420 1.00 92.12 271 ARG A N 1
ATOM 2070 C CA . ARG A 1 271 ? -17.224 16.313 20.724 1.00 92.12 271 ARG A CA 1
ATOM 2071 C C . ARG A 1 271 ? -17.837 17.043 19.533 1.00 92.12 271 ARG A C 1
ATOM 2073 O O . ARG A 1 271 ? -17.514 18.210 19.313 1.00 92.12 271 ARG A O 1
ATOM 2080 N N . PHE A 1 272 ? -18.704 16.361 18.786 1.00 92.69 272 PHE A N 1
ATOM 2081 C CA . PHE A 1 272 ? -19.316 16.875 17.557 1.00 92.69 272 PHE A CA 1
ATOM 2082 C C . PHE A 1 272 ? -20.793 17.253 17.722 1.00 92.69 272 PHE A C 1
ATOM 2084 O O . PHE A 1 272 ? -21.456 17.567 16.739 1.00 92.69 272 PHE A O 1
ATOM 2091 N N . SER A 1 273 ? -21.317 17.248 18.956 1.00 90.38 273 SER A N 1
ATOM 2092 C CA . SER A 1 273 ? -22.726 17.557 19.252 1.00 90.38 273 SER A CA 1
ATOM 2093 C C . SER A 1 273 ? -23.717 16.745 18.407 1.00 90.38 273 SER A C 1
ATOM 2095 O O . SER A 1 273 ? -24.759 17.249 17.987 1.00 90.38 273 SER A O 1
ATOM 2097 N N . ILE A 1 274 ? -23.397 15.472 18.151 1.00 84.69 274 ILE A N 1
ATOM 2098 C CA . ILE A 1 274 ? -24.273 14.581 17.389 1.00 84.69 274 ILE A CA 1
ATOM 2099 C C . ILE A 1 274 ? -25.462 14.246 18.288 1.00 84.69 274 ILE A C 1
ATOM 2101 O O . ILE A 1 274 ? -25.329 13.519 19.278 1.00 84.69 274 ILE A O 1
ATOM 2105 N N . GLY A 1 275 ? -26.621 14.820 17.963 1.00 72.12 275 GLY A N 1
ATOM 2106 C CA . GLY A 1 275 ? -27.865 14.571 18.681 1.00 72.12 275 GLY A CA 1
ATOM 2107 C C . GLY A 1 275 ? -28.222 13.084 18.688 1.00 72.12 275 GLY A C 1
ATOM 2108 O O . GLY A 1 275 ? -27.820 12.316 17.812 1.00 72.12 275 GLY A O 1
ATOM 2109 N N . LYS A 1 276 ? -29.013 12.658 19.677 1.00 61.28 276 LYS A N 1
ATOM 2110 C CA . LYS A 1 276 ? -29.707 11.374 19.552 1.00 61.28 276 LYS A CA 1
ATOM 2111 C C . LYS A 1 276 ? -30.640 11.514 18.354 1.00 61.28 276 LYS A C 1
ATOM 2113 O O . LYS A 1 276 ? -31.501 12.389 18.371 1.00 61.28 276 LYS A O 1
ATOM 2118 N N . THR A 1 277 ? -30.473 10.681 17.331 1.00 56.03 277 THR A N 1
ATOM 2119 C CA . THR A 1 277 ? -31.569 10.452 16.395 1.00 56.03 277 THR A CA 1
ATOM 2120 C C . THR A 1 277 ? -32.752 10.014 17.245 1.00 56.03 277 THR A C 1
ATOM 2122 O O . THR A 1 277 ? -32.643 9.058 18.017 1.00 56.03 277 THR A O 1
ATOM 2125 N N . GLU A 1 278 ? -33.843 10.777 17.217 1.00 41.78 278 GLU A N 1
ATOM 2126 C CA . GLU A 1 278 ? -35.078 10.322 17.832 1.00 41.78 278 GLU A CA 1
ATOM 2127 C C . GLU A 1 278 ? -35.396 8.974 17.192 1.00 41.78 278 GLU A C 1
ATOM 2129 O O . GLU A 1 278 ? -35.646 8.882 15.989 1.00 41.78 278 GLU A O 1
ATOM 2134 N N . SER A 1 279 ? -35.327 7.906 17.986 1.00 43.94 279 SER A N 1
ATOM 2135 C CA . SER A 1 279 ? -35.907 6.626 17.622 1.00 43.94 279 SER A CA 1
ATOM 2136 C C . SER A 1 279 ? -37.418 6.830 17.593 1.00 43.94 279 SER A C 1
ATOM 2138 O O . SER A 1 279 ? -38.126 6.502 18.545 1.00 43.94 279 SER A O 1
ATOM 2140 N N . SER A 1 280 ? -37.916 7.436 16.520 1.00 35.59 280 SER A N 1
ATOM 2141 C CA . SER A 1 280 ? -39.301 7.265 16.134 1.00 35.59 280 SER A CA 1
ATOM 2142 C C . SER A 1 280 ? -39.463 5.771 15.870 1.00 35.59 280 SER A C 1
ATOM 2144 O O . SER A 1 280 ? -38.838 5.197 14.981 1.00 35.59 280 SER A O 1
ATOM 2146 N N . GLY A 1 281 ? -40.212 5.105 16.747 1.00 42.38 281 GLY A N 1
ATOM 2147 C CA . GLY A 1 281 ? -40.587 3.706 16.598 1.00 42.38 281 GLY A CA 1
ATOM 2148 C C . GLY A 1 281 ? -41.491 3.532 15.381 1.00 42.38 281 GLY A C 1
ATOM 2149 O O . GLY A 1 281 ? -42.704 3.428 15.522 1.00 42.38 281 GLY A O 1
ATOM 2150 N N . GLY A 1 282 ? -40.901 3.523 14.189 1.00 40.75 282 GLY A N 1
ATOM 2151 C CA . GLY A 1 282 ? -41.610 3.440 12.923 1.00 40.75 282 GLY A CA 1
ATOM 2152 C C . GLY A 1 282 ? -40.777 2.721 11.873 1.00 40.75 282 GLY A C 1
ATOM 2153 O O . GLY A 1 282 ? -39.942 3.330 11.224 1.00 40.75 282 GLY A O 1
ATOM 2154 N N . TRP A 1 283 ? -41.068 1.429 11.717 1.00 38.88 283 TRP A N 1
ATOM 2155 C CA . TRP A 1 283 ? -40.891 0.631 10.499 1.00 38.88 283 TRP A CA 1
ATOM 2156 C C . TRP A 1 283 ? -39.488 0.547 9.878 1.00 38.88 283 TRP A C 1
ATOM 2158 O O . TRP A 1 283 ? -39.138 1.305 8.983 1.00 38.88 283 TRP A O 1
ATOM 2168 N N . PHE A 1 284 ? -38.784 -0.538 10.199 1.00 35.91 284 PHE A N 1
ATOM 2169 C CA . PHE A 1 284 ? -38.101 -1.325 9.172 1.00 35.91 284 PHE A CA 1
ATOM 2170 C C . PHE A 1 284 ? -38.496 -2.790 9.361 1.00 35.91 284 PHE A C 1
ATOM 2172 O O . PHE A 1 284 ? -37.967 -3.490 10.220 1.00 35.91 284 PHE A O 1
ATOM 2179 N N . ALA A 1 285 ? -39.501 -3.209 8.594 1.00 31.81 285 ALA A N 1
ATOM 2180 C CA . ALA A 1 285 ? -39.686 -4.597 8.213 1.00 31.81 285 ALA A CA 1
ATOM 2181 C C . ALA A 1 285 ? -39.062 -4.748 6.824 1.00 31.81 285 ALA A C 1
ATOM 2183 O O . ALA A 1 285 ? -39.581 -4.167 5.872 1.00 31.81 285 ALA A O 1
ATOM 2184 N N . PHE A 1 286 ? -37.959 -5.485 6.746 1.00 37.31 286 PHE A N 1
ATOM 2185 C CA . PHE A 1 286 ? -37.513 -6.233 5.574 1.00 37.31 286 PHE A CA 1
ATOM 2186 C C . PHE A 1 286 ? -36.843 -7.507 6.079 1.00 37.31 286 PHE A C 1
ATOM 2188 O O . PHE A 1 286 ? -36.066 -7.397 7.055 1.00 37.31 286 PHE A O 1
#